Protein AF-A0A177HVF7-F1 (afdb_monomer)

InterPro domains:
  IPR003691 Fluoride-specific ion channel FluC [MF_00454] (79-196)
  IPR003691 Fluoride-specific ion channel FluC [PF02537] (81-191)
  IPR003691 Fluoride-specific ion channel FluC [PTHR28259] (84-191)
  IPR003691 Fluoride-specific ion chan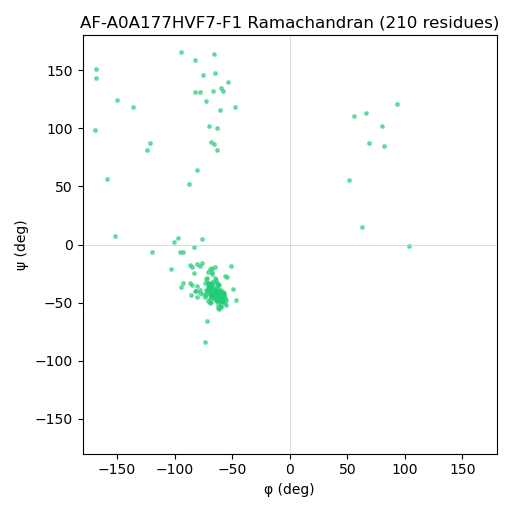nel FluC [TIGR00494] (81-192)

pLDDT: mean 74.13, std 22.03, range [31.27, 97.5]

Nearest PDB structures (foldseek):
  5a43-assembly1_B  TM=9.187E-01  e=7.794E-05  Escherichia coli S88
  7kk8-assembly1_B  TM=9.406E-01  e=1.442E-04  Escherichia coli
  6b2a-assembly1_B  TM=9.171E-01  e=2.172E-04  Escherichia coli
  7kk9-assembly1_B  TM=9.121E-01  e=1.960E-04  Escherichia coli
  6b24-assembly1_A  TM=9.167E-01  e=2.666E-04  Escherichia coli

Solvent-accessible surface area (backbone atoms only — not comparable to full-atom values): 11766 Å² total; per-residue (Å²): 135,90,91,84,87,89,91,81,76,64,76,66,52,58,56,50,52,50,54,48,53,53,52,48,50,62,50,47,56,50,52,51,50,48,50,55,50,44,57,50,47,55,49,48,53,55,51,53,60,53,62,63,67,79,71,70,79,89,85,84,92,74,87,81,75,81,71,72,62,75,80,57,73,85,39,59,70,49,53,52,32,23,50,56,20,21,52,52,14,35,50,52,38,51,49,45,44,68,77,44,67,58,55,90,90,50,74,62,55,47,63,44,49,42,34,25,51,37,28,18,52,47,19,30,49,54,43,50,66,72,75,46,82,84,74,59,85,55,55,55,43,18,47,54,59,2,22,40,48,29,31,29,62,65,67,62,53,52,50,52,36,52,51,25,45,75,71,69,38,48,69,60,22,52,49,51,65,55,45,45,59,54,46,22,53,51,24,22,50,50,27,30,52,52,48,51,52,50,54,54,52,52,51,54,56,53,54,57,61,74,76,108

Sequence (212 aa):
MASRTRSGSEEGRDGCDDAYEVRMRGRFERRSRCAVAWLFMEGRRAEAAEGMADGAGGSAGGPVATRVPVLLRGQGPVVAAVALGGAAGAAARYGASLLWPAAPSAFPWTILVVNTVGCAVMGVLMVVITEGRQTHRLVRPFLGTGVLGGFTTFSTYAVDIVRLTDLREVRTALAYLALTPVAALAAVWAGSAATRRAIAAATAVAASRRRR

Mean predicted aligned error: 14.82 Å

Structure (mmCIF, N/CA/C/O backbone):
data_AF-A0A177HVF7-F1
#
_entry.id   AF-A0A177HVF7-F1
#
loop_
_atom_site.group_PDB
_atom_site.id
_atom_site.type_symbol
_atom_site.label_atom_id
_atom_site.label_alt_id
_atom_site.label_comp_id
_atom_site.label_asym_id
_atom_site.label_entity_id
_atom_site.label_seq_id
_atom_site.pdbx_PDB_ins_code
_atom_site.Cartn_x
_atom_site.Cartn_y
_atom_site.Cartn_z
_atom_site.occupancy
_atom_site.B_iso_or_equiv
_atom_site.auth_seq_id
_atom_site.auth_comp_id
_atom_site.auth_asym_id
_atom_site.auth_atom_id
_atom_site.pdbx_PDB_model_num
ATOM 1 N N . MET A 1 1 ? -36.999 60.961 20.334 1.00 43.03 1 MET A N 1
ATOM 2 C CA . MET A 1 1 ? -37.467 59.649 20.825 1.00 43.03 1 MET A CA 1
ATOM 3 C C . MET A 1 1 ? -37.176 58.627 19.731 1.00 43.03 1 MET A C 1
ATOM 5 O O . MET A 1 1 ? -37.603 58.851 18.614 1.00 43.03 1 MET A O 1
ATOM 9 N N . ALA A 1 2 ? -36.382 57.605 20.073 1.00 48.44 2 ALA A N 1
ATOM 10 C CA . ALA A 1 2 ? -36.116 56.338 19.372 1.00 48.44 2 ALA A CA 1
ATOM 11 C C . ALA A 1 2 ? -35.606 56.326 17.910 1.00 48.44 2 ALA A C 1
ATOM 13 O O . ALA A 1 2 ? -36.380 56.476 16.978 1.00 48.44 2 ALA A O 1
ATOM 14 N N . SER A 1 3 ? -34.341 55.915 17.731 1.00 41.47 3 SER A N 1
ATOM 15 C CA . SER A 1 3 ? -33.994 54.767 16.866 1.00 41.47 3 SER A CA 1
ATOM 16 C C . SER A 1 3 ? -32.525 54.357 17.064 1.00 41.47 3 SER A C 1
ATOM 18 O O . SER A 1 3 ? -31.607 54.945 16.498 1.00 41.47 3 SER A O 1
ATOM 20 N N . ARG A 1 4 ? -32.296 53.321 17.873 1.00 48.53 4 ARG A N 1
ATOM 21 C CA . ARG A 1 4 ? -31.048 52.543 17.908 1.00 48.53 4 ARG A CA 1
ATOM 22 C C . ARG A 1 4 ? -31.468 51.085 17.977 1.00 48.53 4 ARG A C 1
ATOM 24 O O . ARG A 1 4 ? -32.130 50.731 18.942 1.00 48.53 4 ARG A O 1
ATOM 31 N N . THR A 1 5 ? -31.126 50.255 16.996 1.00 50.97 5 THR A N 1
ATOM 32 C CA . THR A 1 5 ? -31.026 48.794 17.174 1.00 50.97 5 THR A CA 1
ATOM 33 C C . THR A 1 5 ? -30.336 48.124 15.980 1.00 50.97 5 THR A C 1
ATOM 35 O O . THR A 1 5 ? -30.597 48.476 14.837 1.00 50.97 5 THR A O 1
ATOM 38 N N . ARG A 1 6 ? -29.544 47.089 16.316 1.00 45.59 6 ARG A N 1
ATOM 39 C CA . ARG A 1 6 ? -28.973 46.000 15.489 1.00 45.59 6 ARG A CA 1
ATOM 40 C C . ARG A 1 6 ? -27.698 46.279 14.676 1.00 45.59 6 ARG A C 1
ATOM 42 O O . ARG A 1 6 ? -27.760 46.467 13.473 1.00 45.59 6 ARG A O 1
ATOM 49 N N . SER A 1 7 ? -26.537 46.129 15.323 1.00 42.41 7 SER A N 1
ATOM 50 C CA . SER A 1 7 ? -25.278 45.722 14.658 1.00 42.41 7 SER A CA 1
ATOM 51 C C . SER A 1 7 ? -24.264 45.123 15.659 1.00 42.41 7 SER A C 1
ATOM 53 O O . SER A 1 7 ? -23.178 45.661 15.844 1.00 42.41 7 SER A O 1
ATOM 55 N N . GLY A 1 8 ? -24.623 44.072 16.410 1.00 40.12 8 GLY A N 1
ATOM 56 C CA . GLY A 1 8 ? -23.720 43.590 17.475 1.00 40.12 8 GLY A CA 1
ATOM 57 C C . GLY A 1 8 ? -23.771 42.115 17.865 1.00 40.12 8 GLY A C 1
ATOM 58 O O . GLY A 1 8 ? -23.149 41.762 18.857 1.00 40.12 8 GLY A O 1
ATOM 59 N N . SER A 1 9 ? -24.503 41.248 17.155 1.00 45.12 9 SER A N 1
ATOM 60 C CA . SER A 1 9 ? -24.671 39.843 17.579 1.00 45.12 9 SER A CA 1
ATOM 61 C C . SER A 1 9 ? -24.162 38.777 16.605 1.00 45.12 9 SER A C 1
ATOM 63 O O . SER A 1 9 ? -24.178 37.605 16.972 1.00 45.12 9 SER A O 1
ATOM 65 N N . GLU A 1 10 ? -23.722 39.139 15.397 1.00 45.19 10 GLU A N 1
ATOM 66 C CA . GLU A 1 10 ? -23.193 38.172 14.415 1.00 45.19 10 GLU A CA 1
ATOM 67 C C . GLU A 1 10 ? -21.662 38.052 14.488 1.00 45.19 10 GLU A C 1
ATOM 69 O O . GLU A 1 10 ? -21.137 36.943 14.494 1.00 45.19 10 GLU A O 1
ATOM 74 N N . GLU A 1 11 ? -20.953 39.154 14.747 1.00 45.09 11 GLU A N 1
ATOM 75 C CA . GLU A 1 11 ? -19.478 39.206 14.787 1.00 45.09 11 GLU A CA 1
ATOM 76 C C . GLU A 1 11 ? -18.841 38.370 15.922 1.00 45.09 11 GLU A C 1
ATOM 78 O O . GLU A 1 11 ? -17.675 37.989 15.861 1.00 45.09 11 GLU A O 1
ATOM 83 N N . GLY A 1 12 ? -19.616 38.023 16.957 1.00 40.38 12 GLY A N 1
ATOM 84 C CA . GLY A 1 12 ? -19.156 37.205 18.086 1.00 40.38 12 GLY A CA 1
ATOM 85 C C . GLY A 1 12 ? -19.265 35.685 17.894 1.00 40.38 12 GLY A C 1
ATOM 86 O O . GLY A 1 12 ? -18.634 34.947 18.652 1.00 40.38 12 GLY A O 1
ATOM 87 N N . ARG A 1 13 ? -20.058 35.189 16.928 1.00 44.53 13 ARG A N 1
ATOM 88 C CA . ARG A 1 13 ? -20.160 33.738 16.651 1.00 44.53 13 ARG A CA 1
ATOM 89 C C . ARG A 1 13 ? -19.067 33.269 15.703 1.00 44.53 13 ARG A C 1
ATOM 91 O O . A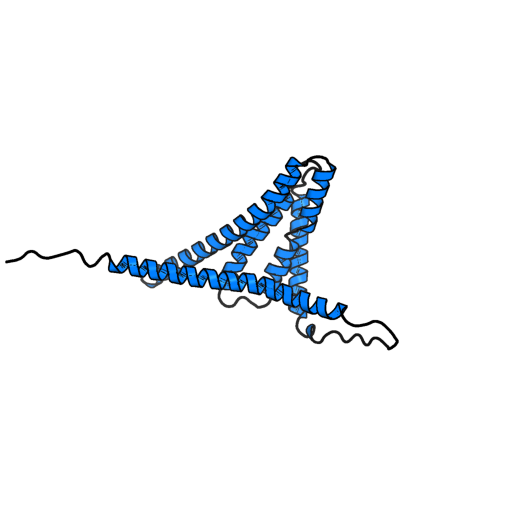RG A 1 13 ? -18.418 32.273 16.014 1.00 44.53 13 ARG A O 1
ATOM 98 N N . ASP A 1 14 ? -18.801 34.037 14.651 1.00 48.53 14 ASP A N 1
ATOM 99 C CA . ASP A 1 14 ? -17.784 33.701 13.650 1.00 48.53 14 ASP A CA 1
ATOM 100 C C . ASP A 1 14 ? -16.383 33.618 14.275 1.00 48.53 14 ASP A C 1
ATOM 102 O O . ASP A 1 14 ? -15.655 32.654 14.054 1.00 48.53 14 ASP A O 1
ATOM 106 N N . GLY A 1 15 ? -16.042 34.541 15.184 1.00 40.34 15 GLY A N 1
ATOM 107 C CA . GLY A 1 15 ? -14.761 34.501 15.901 1.00 40.34 15 GLY A CA 1
ATOM 108 C C . GLY A 1 15 ? -14.611 33.326 16.880 1.00 40.34 15 GLY A C 1
ATOM 109 O O . GLY A 1 15 ? -13.492 32.900 17.172 1.00 40.34 15 GLY A O 1
ATOM 110 N N . CYS A 1 16 ? -15.719 32.779 17.391 1.00 45.94 16 CYS A N 1
ATOM 111 C CA . CYS A 1 16 ? -15.696 31.639 18.308 1.00 45.94 16 CYS A CA 1
ATOM 112 C C . CYS A 1 16 ? -15.549 30.318 17.541 1.00 45.94 16 CYS A C 1
ATOM 114 O O . CYS A 1 16 ? -14.769 29.463 17.967 1.00 45.94 16 CYS A O 1
ATOM 116 N N . ASP A 1 17 ? -16.225 30.186 16.395 1.00 46.56 17 ASP A N 1
ATOM 117 C CA . ASP A 1 17 ? -16.070 29.047 15.485 1.00 46.56 17 ASP A CA 1
ATOM 118 C C . ASP A 1 17 ? -14.669 29.018 14.852 1.00 46.56 17 ASP A C 1
ATOM 120 O O . ASP A 1 17 ? -14.030 27.963 14.869 1.00 46.56 17 ASP A O 1
ATOM 124 N N . ASP A 1 18 ? -14.116 30.165 14.439 1.00 52.25 18 ASP A N 1
ATOM 125 C CA . ASP A 1 18 ? -12.741 30.254 13.921 1.00 52.25 18 ASP A CA 1
ATOM 126 C C . ASP A 1 18 ? -11.693 29.900 14.986 1.00 52.25 18 ASP A C 1
ATOM 128 O O . ASP A 1 18 ? -10.756 29.134 14.736 1.00 52.25 18 ASP A O 1
ATOM 132 N N . ALA A 1 19 ? -11.857 30.384 16.222 1.00 47.31 19 ALA A N 1
ATOM 133 C CA . ALA A 1 19 ? -10.958 30.031 17.319 1.00 47.31 19 ALA A CA 1
ATOM 134 C C . ALA A 1 19 ? -11.042 28.535 17.686 1.00 47.31 19 ALA A C 1
ATOM 136 O O . ALA A 1 19 ? -10.035 27.935 18.095 1.00 47.31 19 ALA A O 1
ATOM 137 N N . TYR A 1 20 ? -12.217 27.913 17.531 1.00 46.34 20 TYR A N 1
ATOM 138 C CA . TYR A 1 20 ? -12.412 26.480 17.750 1.00 46.34 20 TYR A CA 1
ATOM 139 C C . TYR A 1 20 ? -11.806 25.640 16.616 1.00 46.34 20 TYR A C 1
ATOM 141 O O . TYR A 1 20 ? -11.070 24.691 16.904 1.00 46.34 20 TYR A O 1
ATOM 149 N N . GLU A 1 21 ? -12.032 26.012 15.351 1.00 47.78 21 GLU A N 1
ATOM 150 C CA . GLU A 1 21 ? -11.445 25.395 14.148 1.00 47.78 21 GLU A CA 1
ATOM 151 C C . GLU A 1 21 ? -9.913 25.454 14.192 1.00 47.78 21 GLU A C 1
ATOM 153 O O . GLU A 1 21 ? -9.249 24.424 14.052 1.00 47.78 21 GLU A O 1
ATOM 158 N N . VAL A 1 22 ? -9.324 26.620 14.484 1.00 51.12 22 VAL A N 1
ATOM 159 C CA . VAL A 1 22 ? -7.862 26.800 14.548 1.00 51.12 22 VAL A CA 1
ATOM 160 C C . VAL A 1 22 ? -7.250 25.993 15.698 1.00 51.12 22 VAL A C 1
ATOM 162 O O . VAL A 1 22 ? -6.210 25.343 15.535 1.00 51.12 22 VAL A O 1
ATOM 165 N N . ARG A 1 23 ? -7.906 25.948 16.866 1.00 40.81 23 ARG A N 1
ATOM 166 C CA . ARG A 1 23 ? -7.446 25.148 18.015 1.00 40.81 23 ARG A CA 1
ATOM 167 C C . ARG A 1 23 ? -7.616 23.641 17.784 1.00 40.81 23 ARG A C 1
ATOM 169 O O . ARG A 1 23 ? -6.783 22.865 18.264 1.00 40.81 23 ARG A O 1
ATOM 176 N N . MET A 1 24 ? -8.645 23.216 17.049 1.00 39.12 24 MET A N 1
ATOM 177 C CA . MET A 1 24 ? -8.832 21.827 16.615 1.00 39.12 24 MET A CA 1
ATOM 178 C C . MET A 1 24 ? -7.767 21.429 15.595 1.00 39.12 24 MET A C 1
ATOM 180 O O . MET A 1 24 ? -7.076 20.434 15.824 1.00 39.12 24 MET A O 1
ATOM 184 N N . ARG A 1 25 ? -7.539 22.245 14.556 1.00 47.31 25 ARG A N 1
ATOM 185 C CA . ARG A 1 25 ? -6.466 22.058 13.565 1.00 47.31 25 ARG A CA 1
ATOM 186 C C . ARG A 1 25 ? -5.096 21.954 14.237 1.00 47.31 25 ARG A C 1
ATOM 188 O O . ARG A 1 25 ? -4.382 20.979 14.028 1.00 47.31 25 ARG A O 1
ATOM 195 N N . GLY A 1 26 ? -4.767 22.857 15.164 1.00 31.27 26 GLY A N 1
ATOM 196 C CA . GLY A 1 26 ? -3.481 22.851 15.875 1.00 31.27 26 GLY A CA 1
ATOM 197 C C . GLY A 1 26 ? -3.276 21.697 16.872 1.00 31.27 26 GLY A C 1
ATOM 198 O O . GLY A 1 26 ? -2.134 21.380 17.228 1.00 31.27 26 GLY A O 1
ATOM 199 N N . ARG A 1 27 ? -4.351 21.060 17.355 1.00 43.16 27 ARG A N 1
ATOM 200 C CA . ARG A 1 27 ? -4.293 19.846 18.195 1.00 43.16 27 ARG A CA 1
ATOM 201 C C . ARG A 1 27 ? -4.237 18.584 17.332 1.00 43.16 27 ARG A C 1
ATOM 203 O O . ARG A 1 27 ? -3.564 17.622 17.697 1.00 43.16 27 ARG A O 1
ATOM 210 N N . PHE A 1 28 ? -4.891 18.626 16.179 1.00 40.09 28 PHE A N 1
ATOM 211 C CA . PHE A 1 28 ? -4.932 17.591 15.159 1.00 40.09 28 PHE A CA 1
ATOM 212 C C . PHE A 1 28 ? -3.581 17.407 14.447 1.00 40.09 28 PHE A C 1
ATOM 214 O O . PHE A 1 28 ? -3.087 16.281 14.356 1.00 40.09 28 PHE A O 1
ATOM 221 N N . GLU A 1 29 ? -2.921 18.504 14.065 1.00 45.97 29 GLU A N 1
ATOM 222 C CA . GLU A 1 29 ? -1.561 18.516 13.503 1.00 45.97 29 GLU A CA 1
ATOM 223 C C . GLU A 1 29 ? -0.560 17.853 14.468 1.00 45.97 29 GLU A C 1
ATOM 225 O O . GLU A 1 29 ? 0.243 17.004 14.085 1.00 45.97 29 GLU A O 1
ATOM 230 N N . ARG A 1 30 ? -0.660 18.185 15.765 1.00 44.56 30 ARG A N 1
ATOM 231 C CA . ARG A 1 30 ? 0.195 17.640 16.832 1.00 44.56 30 ARG A CA 1
ATOM 232 C C . ARG A 1 30 ? -0.058 16.157 17.088 1.00 44.56 30 ARG A C 1
ATOM 234 O O . ARG A 1 30 ? 0.896 15.402 17.224 1.00 44.56 30 ARG A O 1
ATOM 241 N N . ARG A 1 31 ? -1.320 15.718 17.117 1.00 48.62 31 ARG A N 1
ATOM 242 C CA . ARG A 1 31 ? -1.676 14.304 17.332 1.00 48.62 31 ARG A CA 1
ATOM 243 C C . ARG A 1 31 ? -1.282 13.418 16.152 1.00 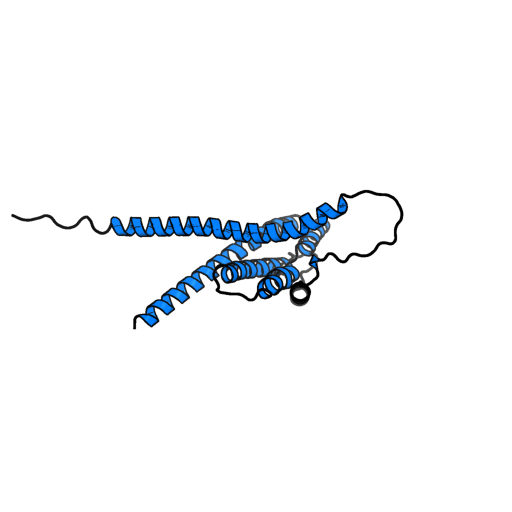48.62 31 ARG A C 1
ATOM 245 O O . ARG A 1 31 ? -0.792 12.316 16.373 1.00 48.62 31 ARG A O 1
ATOM 252 N N . SER A 1 32 ? -1.440 13.918 14.930 1.00 40.66 32 SER A N 1
ATOM 253 C CA . SER A 1 32 ? -1.045 13.219 13.702 1.00 40.66 32 SER A CA 1
ATOM 254 C C . SER A 1 32 ? 0.477 13.099 13.601 1.00 40.66 32 SER A C 1
ATOM 256 O O . SER A 1 32 ? 0.992 12.011 13.355 1.00 40.66 32 SER A O 1
ATOM 258 N N . ARG A 1 33 ? 1.205 14.184 13.910 1.00 46.59 33 ARG A N 1
ATOM 259 C CA . ARG A 1 33 ? 2.671 14.172 14.024 1.00 46.59 33 ARG A CA 1
ATOM 260 C C . ARG A 1 33 ? 3.149 13.201 15.096 1.00 46.59 33 ARG A C 1
ATOM 262 O O . ARG A 1 33 ? 4.054 12.429 14.821 1.00 46.59 33 ARG A O 1
ATOM 269 N N . CYS A 1 34 ? 2.526 13.173 16.275 1.00 40.38 34 CYS A N 1
ATOM 270 C CA . CYS A 1 34 ? 2.883 12.218 17.322 1.00 40.38 34 CYS A CA 1
ATOM 271 C C . CYS A 1 34 ? 2.541 10.772 16.949 1.00 40.38 34 CYS A C 1
ATOM 273 O O . CYS A 1 34 ? 3.305 9.900 17.316 1.00 40.38 34 CYS A O 1
ATOM 275 N N . ALA A 1 35 ? 1.453 10.490 16.228 1.00 47.06 35 ALA A N 1
ATOM 276 C CA . ALA A 1 35 ? 1.084 9.123 15.850 1.00 47.06 35 ALA A CA 1
ATOM 277 C C . ALA A 1 35 ? 2.001 8.543 14.760 1.00 47.06 35 ALA A C 1
ATOM 279 O O . ALA A 1 35 ? 2.461 7.411 14.890 1.00 47.06 35 ALA A O 1
ATOM 280 N N . VAL A 1 36 ? 2.319 9.333 13.728 1.00 51.81 36 VAL A N 1
ATOM 281 C CA . VAL A 1 36 ? 3.278 8.947 12.678 1.00 51.81 36 VAL A CA 1
ATOM 282 C C . VAL A 1 36 ? 4.691 8.877 13.254 1.00 51.81 36 VAL A C 1
ATOM 284 O O . VAL A 1 36 ? 5.387 7.888 13.042 1.00 51.81 36 VAL A O 1
ATOM 287 N N . ALA A 1 37 ? 5.093 9.865 14.062 1.00 46.50 37 ALA A N 1
ATOM 288 C CA . ALA A 1 37 ? 6.371 9.822 14.764 1.00 46.50 37 ALA A CA 1
ATOM 289 C C . ALA A 1 37 ? 6.433 8.677 15.778 1.00 46.50 37 ALA A C 1
ATOM 291 O O . ALA A 1 37 ? 7.510 8.150 15.982 1.00 46.50 37 ALA A O 1
ATOM 292 N N . TRP A 1 38 ? 5.324 8.259 16.392 1.00 48.22 38 TRP A N 1
ATOM 293 C CA . TRP A 1 38 ? 5.289 7.120 17.313 1.00 48.22 38 TRP A CA 1
ATOM 294 C C . TRP A 1 38 ? 5.366 5.785 16.570 1.00 48.22 38 TRP A C 1
ATOM 296 O O . TRP A 1 38 ? 6.144 4.942 16.983 1.00 48.22 38 TRP A O 1
ATOM 306 N N . LEU A 1 39 ? 4.662 5.605 15.445 1.00 51.25 39 LEU A N 1
ATOM 307 C CA . LEU A 1 39 ? 4.810 4.414 14.590 1.00 51.25 39 LEU A CA 1
ATOM 308 C C . LEU A 1 39 ? 6.236 4.289 14.036 1.00 51.25 39 LEU A C 1
ATOM 310 O O . LEU A 1 39 ? 6.808 3.204 14.039 1.00 51.25 39 LEU A O 1
ATOM 314 N N . PHE A 1 40 ? 6.829 5.412 13.626 1.00 50.88 40 PHE A N 1
ATOM 315 C CA . PHE A 1 40 ? 8.208 5.461 13.149 1.00 50.88 40 PHE A CA 1
ATOM 316 C C . PHE A 1 40 ? 9.225 5.303 14.292 1.00 50.88 40 PHE A C 1
ATOM 318 O O . PHE A 1 40 ? 10.219 4.611 14.135 1.00 50.88 40 PHE A O 1
ATOM 325 N N . MET A 1 41 ? 8.986 5.890 15.470 1.00 43.12 41 MET A N 1
ATOM 326 C CA . MET A 1 41 ? 9.851 5.739 16.652 1.00 43.12 41 MET A CA 1
ATOM 327 C C . MET A 1 41 ? 9.768 4.347 17.267 1.00 43.12 41 MET A C 1
ATOM 329 O O . MET A 1 41 ? 10.770 3.882 17.790 1.00 43.12 41 MET A O 1
ATOM 333 N N . GLU A 1 42 ? 8.617 3.682 17.221 1.00 53.41 42 GLU A N 1
ATOM 334 C CA . GLU A 1 42 ? 8.479 2.295 17.664 1.00 53.41 42 GLU A CA 1
ATOM 335 C C . GLU A 1 42 ? 9.208 1.349 16.696 1.00 53.41 42 GLU A C 1
ATOM 337 O O . GLU A 1 42 ? 9.910 0.449 17.148 1.00 53.41 42 GLU A O 1
ATOM 342 N N . GLY A 1 43 ? 9.159 1.627 15.384 1.00 40.59 43 GLY A N 1
ATOM 343 C CA . GLY A 1 43 ? 10.008 0.968 14.381 1.00 40.59 43 GLY A CA 1
ATOM 344 C C . GLY A 1 43 ? 11.504 1.209 14.619 1.00 40.59 43 GLY A C 1
ATOM 345 O O . GLY A 1 43 ? 12.268 0.260 14.742 1.00 40.59 43 GLY A O 1
ATOM 346 N N . ARG A 1 44 ? 11.920 2.464 14.832 1.00 47.09 44 ARG A N 1
ATOM 347 C CA . ARG A 1 44 ? 13.321 2.802 15.146 1.00 47.09 44 ARG A CA 1
ATOM 348 C C . ARG A 1 44 ? 13.796 2.298 16.507 1.00 47.09 44 ARG A C 1
ATOM 350 O O . ARG A 1 44 ? 14.994 2.165 16.709 1.00 47.09 44 ARG A O 1
ATOM 357 N N . ARG A 1 45 ? 12.905 2.052 17.471 1.00 45.19 45 ARG A N 1
ATOM 358 C CA . ARG A 1 45 ? 13.252 1.391 18.741 1.00 45.19 45 ARG A CA 1
ATOM 359 C C . ARG A 1 45 ? 13.524 -0.096 18.541 1.00 45.19 45 ARG A C 1
ATOM 361 O O . ARG A 1 45 ? 14.343 -0.634 19.279 1.00 45.19 45 ARG A O 1
ATOM 368 N N . ALA A 1 46 ? 12.880 -0.725 17.558 1.00 43.19 46 ALA A N 1
ATOM 369 C CA . ALA A 1 46 ? 13.223 -2.075 17.129 1.00 43.19 46 ALA A CA 1
ATOM 370 C C . ALA A 1 46 ? 14.591 -2.089 16.417 1.00 43.19 46 ALA A C 1
ATOM 372 O O . ALA A 1 46 ? 15.459 -2.851 16.820 1.00 43.19 46 ALA A O 1
ATOM 373 N N . GLU A 1 47 ? 14.840 -1.158 15.489 1.00 43.16 47 GLU A N 1
ATOM 374 C CA . GLU A 1 47 ? 16.110 -1.072 14.736 1.00 43.16 47 GLU A CA 1
ATOM 375 C C . GLU A 1 47 ? 17.309 -0.605 15.594 1.00 43.16 47 GLU A C 1
ATOM 377 O O . GLU A 1 47 ? 18.423 -1.101 15.457 1.00 43.16 47 GLU A O 1
ATOM 382 N N . ALA A 1 48 ? 17.119 0.333 16.531 1.00 37.69 48 ALA A N 1
ATOM 383 C CA . ALA A 1 48 ? 18.189 0.795 17.427 1.00 37.69 48 ALA A CA 1
ATOM 384 C C . ALA A 1 48 ? 18.585 -0.258 18.477 1.00 37.69 48 ALA A C 1
ATOM 386 O O . ALA A 1 48 ? 19.708 -0.229 18.981 1.00 37.69 48 ALA A O 1
ATOM 387 N N . ALA A 1 49 ? 17.684 -1.192 18.802 1.00 41.91 49 ALA A N 1
ATOM 388 C CA . ALA A 1 49 ? 18.021 -2.361 19.610 1.00 41.91 49 ALA A CA 1
ATOM 389 C C . ALA A 1 49 ? 18.889 -3.366 18.827 1.00 41.91 49 ALA A C 1
ATOM 391 O O . ALA A 1 49 ? 19.711 -4.048 19.435 1.00 41.91 49 ALA A O 1
ATOM 392 N N . GLU A 1 50 ? 18.754 -3.413 17.499 1.00 45.53 50 GLU A N 1
ATOM 393 C CA . GLU A 1 50 ? 19.582 -4.232 16.603 1.00 45.53 50 GLU A CA 1
ATOM 394 C C . GLU A 1 50 ? 20.958 -3.583 16.361 1.00 45.53 50 GLU A C 1
ATOM 396 O O . GLU A 1 50 ? 21.982 -4.252 16.473 1.00 45.53 50 GLU A O 1
ATOM 401 N N . GLY A 1 51 ? 21.018 -2.260 16.166 1.00 34.09 51 GLY A N 1
ATOM 402 C CA . GLY A 1 51 ? 22.276 -1.529 15.940 1.00 34.09 51 GLY A CA 1
ATOM 403 C C . GLY A 1 51 ? 23.237 -1.471 17.140 1.00 34.09 51 GLY A C 1
ATOM 404 O O . GLY A 1 51 ? 24.431 -1.251 16.955 1.00 34.09 51 GLY A O 1
ATOM 405 N N . MET A 1 52 ? 22.758 -1.696 18.370 1.00 43.19 52 MET A N 1
ATOM 406 C CA . MET A 1 52 ? 23.625 -1.814 19.555 1.00 43.19 52 MET A CA 1
ATOM 407 C C . MET A 1 52 ? 24.267 -3.215 19.673 1.00 43.19 52 MET A C 1
ATOM 409 O O . MET A 1 52 ? 25.243 -3.379 20.404 1.00 43.19 52 MET A O 1
ATOM 413 N N . ALA A 1 53 ? 23.740 -4.226 18.967 1.00 44.66 53 ALA A N 1
ATOM 414 C CA . ALA A 1 53 ? 24.239 -5.603 19.014 1.00 44.66 53 ALA A CA 1
ATOM 415 C C . ALA A 1 53 ? 25.442 -5.854 18.083 1.00 44.66 53 ALA A C 1
ATOM 417 O O . ALA A 1 53 ? 26.260 -6.717 18.386 1.00 44.66 53 ALA A O 1
ATOM 418 N N . ASP A 1 54 ? 25.605 -5.063 17.019 1.00 45.59 54 ASP A N 1
ATOM 419 C CA . ASP A 1 54 ? 26.736 -5.175 16.078 1.00 45.59 54 ASP A CA 1
ATOM 420 C C . ASP A 1 54 ? 28.014 -4.442 16.547 1.00 45.59 54 ASP A C 1
ATOM 422 O O . ASP A 1 54 ? 29.055 -4.499 15.894 1.00 45.59 54 ASP A O 1
ATOM 426 N N . GLY A 1 55 ? 27.968 -3.755 17.696 1.00 40.91 55 GLY A N 1
ATOM 427 C CA . GLY A 1 55 ? 29.045 -2.883 18.185 1.00 40.91 55 GLY A CA 1
ATOM 428 C C . GLY A 1 55 ? 30.020 -3.484 19.207 1.00 40.91 55 GLY A C 1
ATOM 429 O O . GLY A 1 55 ? 30.856 -2.746 19.726 1.00 40.91 55 GLY A O 1
ATOM 430 N N . ALA A 1 56 ? 29.939 -4.777 19.539 1.00 43.91 56 ALA A N 1
ATOM 431 C CA . ALA A 1 56 ? 30.766 -5.375 20.593 1.00 43.91 56 ALA A CA 1
ATOM 432 C C . ALA A 1 56 ? 31.644 -6.532 20.088 1.00 43.91 56 ALA A C 1
ATOM 434 O O . ALA A 1 56 ? 31.279 -7.696 20.192 1.00 43.91 56 ALA A O 1
ATOM 435 N N . GLY A 1 57 ? 32.835 -6.166 19.602 1.00 36.91 57 GLY A N 1
ATOM 436 C CA . GLY A 1 57 ? 34.106 -6.769 20.020 1.00 36.91 57 GLY A CA 1
ATOM 437 C C . GLY A 1 57 ? 34.369 -8.235 19.671 1.00 36.91 57 GLY A C 1
ATOM 438 O O . GLY A 1 57 ? 33.801 -9.157 20.246 1.00 36.91 57 GLY A O 1
ATOM 439 N N . GLY A 1 58 ? 35.355 -8.443 18.800 1.00 42.34 58 GLY A N 1
ATOM 440 C CA . GLY A 1 58 ? 35.933 -9.753 18.546 1.00 42.34 58 GLY A CA 1
ATOM 441 C C . GLY A 1 58 ? 36.695 -10.372 19.728 1.00 42.34 58 GLY A C 1
ATOM 442 O O . GLY A 1 58 ? 37.173 -9.696 20.636 1.00 42.34 58 GLY A O 1
ATOM 443 N N . SER A 1 59 ? 36.900 -11.681 19.552 1.00 45.03 59 SER A N 1
ATOM 444 C CA . SER A 1 59 ? 37.890 -12.585 20.154 1.00 45.03 59 SER A CA 1
ATOM 445 C C . SER A 1 59 ? 37.528 -13.378 21.427 1.00 45.03 59 SER A C 1
ATOM 447 O O . SER A 1 59 ? 37.313 -12.832 22.502 1.00 45.03 59 SER A O 1
ATOM 449 N N . ALA A 1 60 ? 37.626 -14.706 21.248 1.00 46.75 60 ALA A N 1
ATOM 450 C CA . ALA A 1 60 ? 37.906 -15.790 22.202 1.00 46.75 60 ALA A CA 1
ATOM 451 C C . ALA A 1 60 ? 36.790 -16.360 23.121 1.00 46.75 60 ALA A C 1
ATOM 453 O O . ALA A 1 60 ? 36.518 -15.868 24.207 1.00 46.75 60 ALA A O 1
ATOM 454 N N . GLY A 1 61 ? 36.276 -17.534 22.718 1.00 47.44 61 GLY A N 1
ATOM 455 C CA . GLY A 1 61 ? 36.248 -18.761 23.538 1.00 47.44 61 GLY A CA 1
ATOM 456 C C . GLY A 1 61 ? 35.349 -18.835 24.782 1.00 47.44 61 GLY A C 1
ATOM 457 O O . GLY A 1 61 ? 35.828 -18.700 25.902 1.00 47.44 61 GLY A O 1
ATOM 458 N N . GLY A 1 62 ? 34.086 -19.234 24.608 1.00 38.00 62 GLY A N 1
ATOM 459 C CA . GLY A 1 62 ? 33.234 -19.768 25.682 1.00 38.00 62 GLY A CA 1
ATOM 460 C C . GLY A 1 62 ? 31.956 -20.405 25.117 1.00 38.00 62 GLY A C 1
ATOM 461 O O . GLY A 1 62 ? 31.525 -19.995 24.037 1.00 38.00 62 GLY A O 1
ATOM 462 N N . PRO A 1 63 ? 31.344 -21.414 25.778 1.00 44.84 63 PRO A N 1
ATOM 463 C CA . PRO A 1 63 ? 30.099 -22.007 25.300 1.00 44.84 63 PRO A CA 1
ATOM 464 C C . PRO A 1 63 ? 29.027 -20.918 25.255 1.00 44.84 63 PRO A C 1
ATOM 466 O O . PRO A 1 63 ? 28.665 -20.335 26.279 1.00 44.84 63 PRO A O 1
ATOM 469 N N . VAL A 1 64 ? 28.557 -20.625 24.042 1.00 52.06 64 VAL A N 1
ATOM 470 C CA . VAL A 1 64 ? 27.518 -19.637 23.755 1.00 52.06 64 VAL A CA 1
ATOM 471 C C . VAL A 1 64 ? 26.221 -20.134 24.381 1.00 52.06 64 VAL A C 1
ATOM 473 O O . VAL A 1 64 ? 25.419 -20.826 23.761 1.00 52.06 64 VAL A O 1
ATOM 476 N N . ALA A 1 65 ? 26.018 -19.805 25.654 1.00 50.81 65 ALA A N 1
ATOM 477 C CA . ALA A 1 65 ? 24.714 -19.876 26.273 1.00 50.81 65 ALA A CA 1
ATOM 478 C C . A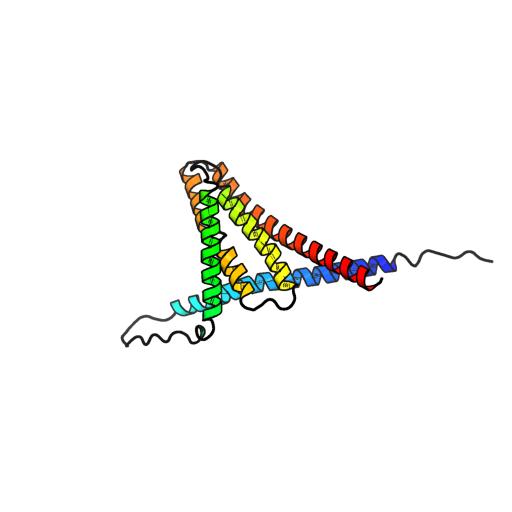LA A 1 65 ? 23.833 -18.877 25.520 1.00 50.81 65 ALA A C 1
ATOM 480 O O . ALA A 1 65 ? 23.921 -17.669 25.746 1.00 50.81 65 ALA A O 1
ATOM 481 N N . THR A 1 66 ? 23.008 -19.377 24.600 1.00 49.22 66 THR A N 1
ATOM 482 C CA . THR A 1 66 ? 21.965 -18.612 23.917 1.00 49.22 66 THR A CA 1
ATOM 483 C C . THR A 1 66 ? 20.960 -18.143 24.963 1.00 49.22 66 THR A C 1
ATOM 485 O O . THR A 1 66 ? 19.923 -18.766 25.198 1.00 49.22 66 THR A O 1
ATOM 488 N N . ARG A 1 67 ? 21.286 -17.049 25.653 1.00 47.44 67 ARG A N 1
ATOM 489 C CA . ARG A 1 67 ? 20.345 -16.308 26.479 1.00 47.44 67 ARG A CA 1
ATOM 490 C C . ARG A 1 67 ? 19.366 -15.670 25.511 1.00 47.44 67 ARG A C 1
ATOM 492 O O . ARG A 1 67 ? 19.587 -14.559 25.046 1.00 47.44 67 ARG A O 1
ATOM 499 N N . VAL A 1 68 ? 18.308 -16.406 25.176 1.00 55.69 68 VAL A N 1
ATOM 500 C CA . VAL A 1 68 ? 17.140 -15.852 24.492 1.00 55.69 68 VAL A CA 1
ATOM 501 C C . VAL A 1 68 ? 16.778 -14.572 25.251 1.00 55.69 68 VAL A C 1
ATOM 503 O O . VAL A 1 68 ? 16.548 -14.652 26.466 1.00 55.69 68 VAL A O 1
ATOM 506 N N . PRO A 1 69 ? 16.818 -13.391 24.609 1.00 51.19 69 PRO A N 1
ATOM 507 C CA . PRO A 1 69 ? 16.621 -12.143 25.317 1.00 51.19 69 PRO A CA 1
ATOM 508 C C . PRO A 1 69 ? 15.254 -12.195 25.997 1.00 51.19 69 PRO A C 1
ATOM 510 O O . PRO A 1 69 ? 14.246 -12.565 25.392 1.00 51.19 69 PRO A O 1
ATOM 513 N N . VAL A 1 70 ? 15.226 -11.833 27.281 1.00 53.75 70 VAL A N 1
ATOM 514 C CA . VAL A 1 70 ? 14.036 -11.831 28.153 1.00 53.75 70 VAL A CA 1
ATOM 515 C C . VAL A 1 70 ? 12.841 -11.088 27.516 1.00 53.75 70 VAL A C 1
ATOM 517 O O . VAL A 1 70 ? 11.697 -11.365 27.863 1.00 53.75 70 VAL A O 1
ATOM 520 N N . LEU A 1 71 ? 13.095 -10.239 26.512 1.00 54.00 71 LEU A N 1
ATOM 521 C CA . LEU A 1 71 ? 12.131 -9.540 25.652 1.00 54.00 71 LEU A CA 1
ATOM 522 C C . LEU A 1 71 ? 11.128 -10.444 24.904 1.00 54.00 71 LEU A C 1
ATOM 524 O O . LEU A 1 71 ? 10.015 -9.998 24.633 1.00 54.00 71 LEU A O 1
ATOM 528 N N . LEU A 1 72 ? 11.467 -11.704 24.599 1.00 55.06 72 LEU A N 1
ATOM 529 C CA . LEU A 1 72 ? 10.557 -12.647 23.920 1.00 55.06 72 LEU A CA 1
ATOM 530 C C . LEU A 1 72 ? 9.496 -13.254 24.856 1.00 55.06 72 LEU A C 1
ATOM 532 O O . LEU A 1 72 ? 8.471 -13.761 24.385 1.00 55.06 72 LEU A O 1
ATOM 536 N N . ARG A 1 73 ? 9.695 -13.196 26.183 1.00 50.97 73 ARG A N 1
ATOM 537 C CA . ARG A 1 73 ? 8.733 -13.748 27.150 1.00 50.97 73 ARG A CA 1
ATOM 538 C C . ARG A 1 73 ? 7.466 -12.889 27.168 1.00 50.97 73 ARG A C 1
ATOM 540 O O . ARG A 1 73 ? 7.433 -11.814 27.753 1.00 50.97 73 ARG A O 1
ATOM 547 N N . GLY A 1 74 ? 6.417 -13.381 26.507 1.00 64.50 74 GLY A N 1
ATOM 548 C CA . GLY A 1 74 ? 5.091 -12.751 26.446 1.00 64.50 74 GLY A CA 1
ATOM 549 C C . GLY A 1 74 ? 4.755 -12.037 25.130 1.00 64.50 74 GLY A C 1
ATOM 550 O O . GLY A 1 74 ? 3.636 -11.545 24.988 1.00 64.50 74 GLY A O 1
ATOM 551 N N . GLN A 1 75 ? 5.668 -12.002 24.147 1.00 74.31 75 GLN A N 1
ATOM 552 C CA . GLN A 1 75 ? 5.409 -11.406 22.821 1.00 74.31 75 GLN A CA 1
ATOM 553 C C . GLN A 1 75 ? 4.963 -12.409 21.749 1.00 74.31 75 GLN A C 1
ATOM 555 O O . GLN A 1 75 ? 4.548 -11.992 20.669 1.00 74.31 75 GLN A O 1
ATOM 560 N N . GLY A 1 76 ? 4.970 -13.712 22.049 1.00 81.75 76 GLY A N 1
ATOM 561 C CA . GLY A 1 76 ? 4.543 -14.771 21.124 1.00 81.75 76 GLY A CA 1
ATOM 562 C C . GLY A 1 76 ? 3.215 -14.485 20.404 1.00 81.75 76 GLY A C 1
ATOM 563 O O . GLY A 1 76 ? 3.188 -14.557 19.178 1.00 81.75 76 GLY A O 1
ATOM 564 N N . PRO A 1 77 ? 2.143 -14.060 21.104 1.00 83.81 77 PRO A N 1
ATOM 565 C CA . PRO A 1 77 ? 0.875 -13.726 20.451 1.00 83.81 77 PRO A CA 1
ATOM 566 C C . PRO A 1 77 ? 0.965 -12.546 19.472 1.00 83.81 77 PRO A C 1
ATOM 568 O O . PRO A 1 77 ? 0.263 -12.528 18.466 1.00 83.81 77 PRO A O 1
ATOM 571 N N . VAL A 1 78 ? 1.826 -11.559 19.748 1.00 85.50 78 VAL A N 1
ATOM 572 C CA . VAL A 1 78 ? 2.043 -10.406 18.859 1.00 85.50 78 VAL A CA 1
ATOM 573 C C . VAL A 1 78 ? 2.792 -10.851 17.611 1.00 85.50 78 VAL A C 1
ATOM 575 O O . VAL A 1 78 ? 2.342 -10.562 16.509 1.00 85.50 78 VAL A O 1
ATOM 578 N N . VAL A 1 79 ? 3.887 -11.596 17.774 1.00 88.12 79 VAL A N 1
ATOM 579 C CA . VAL A 1 79 ? 4.685 -12.110 16.651 1.00 88.12 79 VAL A CA 1
ATOM 580 C C . VAL A 1 79 ? 3.847 -13.032 15.768 1.00 88.12 79 VAL A C 1
ATOM 582 O O . VAL A 1 79 ? 3.846 -12.869 14.553 1.00 88.12 79 VAL A O 1
ATOM 585 N N . ALA A 1 80 ? 3.069 -13.939 16.365 1.00 89.69 80 ALA A N 1
ATOM 586 C CA . ALA A 1 80 ? 2.156 -14.808 15.629 1.00 89.69 80 ALA A CA 1
ATOM 587 C C . ALA A 1 80 ? 1.114 -13.999 14.840 1.00 89.69 80 ALA A C 1
ATOM 589 O O . ALA A 1 80 ? 0.860 -14.293 13.675 1.00 89.69 80 ALA A O 1
ATOM 590 N N . ALA A 1 81 ? 0.555 -12.943 15.437 1.00 89.38 81 ALA A N 1
ATOM 591 C CA . ALA A 1 81 ? -0.372 -12.056 14.746 1.00 89.38 81 ALA A CA 1
ATOM 592 C C . ALA A 1 81 ? 0.297 -11.323 13.566 1.00 89.38 81 ALA A C 1
ATOM 594 O O . ALA A 1 81 ? -0.260 -11.294 12.471 1.00 89.38 81 ALA A O 1
ATOM 595 N N . VAL A 1 82 ? 1.503 -10.774 13.745 1.00 90.62 82 VAL A N 1
ATOM 596 C CA . VAL A 1 82 ? 2.248 -10.135 12.645 1.00 90.62 82 VAL A CA 1
ATOM 597 C C . VAL A 1 82 ? 2.555 -11.141 11.540 1.00 90.62 82 VAL A C 1
ATOM 599 O O . VAL A 1 82 ? 2.336 -10.830 10.375 1.00 90.62 82 VAL A O 1
ATOM 602 N N . ALA A 1 83 ? 3.005 -12.349 11.886 1.00 92.31 83 ALA A N 1
ATOM 603 C CA . ALA A 1 83 ? 3.360 -13.385 10.921 1.00 92.31 83 ALA A CA 1
ATOM 604 C C . ALA A 1 83 ? 2.148 -13.858 10.105 1.00 92.31 83 ALA A C 1
ATOM 606 O O . ALA A 1 83 ? 2.215 -13.904 8.879 1.00 92.31 83 ALA A O 1
ATOM 607 N N . LEU A 1 84 ? 1.021 -14.149 10.764 1.00 95.62 84 LEU A N 1
ATOM 608 C CA . LEU A 1 84 ? -0.217 -14.551 10.089 1.00 95.62 84 LEU A CA 1
ATOM 609 C C . LEU A 1 84 ? -0.762 -13.430 9.199 1.00 95.62 84 LEU A C 1
ATOM 611 O O . LEU A 1 84 ? -1.154 -13.680 8.060 1.00 95.62 84 LEU A O 1
ATOM 615 N N . GLY A 1 85 ? -0.745 -12.191 9.696 1.00 94.50 85 GLY A N 1
ATOM 616 C CA . GLY A 1 85 ? -1.132 -11.028 8.906 1.00 94.50 85 GLY A CA 1
ATOM 617 C C . GLY A 1 85 ? -0.213 -10.835 7.699 1.00 94.50 85 GLY A C 1
ATOM 618 O O . GLY A 1 85 ? -0.694 -10.663 6.584 1.00 94.50 85 GLY A O 1
ATOM 619 N N . GLY A 1 86 ? 1.101 -10.926 7.902 1.00 96.31 86 GLY A N 1
ATOM 620 C CA . GLY A 1 86 ? 2.119 -10.790 6.860 1.00 96.31 86 GLY A CA 1
ATOM 621 C C . GLY A 1 86 ? 1.985 -11.841 5.769 1.00 96.31 86 GLY A C 1
ATOM 622 O O . GLY A 1 86 ? 2.001 -11.495 4.589 1.00 96.31 86 GLY A O 1
ATOM 623 N N . ALA A 1 87 ? 1.766 -13.101 6.149 1.00 96.94 87 ALA A N 1
ATOM 624 C CA . ALA A 1 87 ? 1.503 -14.184 5.208 1.00 96.94 87 ALA A CA 1
ATOM 625 C C . ALA A 1 87 ? 0.242 -13.911 4.374 1.00 96.94 87 ALA A C 1
ATOM 627 O O . ALA A 1 87 ? 0.281 -14.022 3.150 1.00 96.94 87 ALA A O 1
ATOM 628 N N . ALA A 1 88 ? -0.852 -13.483 5.013 1.00 97.50 88 ALA A N 1
ATOM 629 C CA . ALA A 1 88 ? -2.087 -13.130 4.315 1.00 97.50 88 ALA A CA 1
ATOM 630 C C . ALA A 1 88 ? -1.900 -11.933 3.364 1.00 97.50 88 ALA A C 1
ATOM 632 O O . ALA A 1 88 ? -2.355 -11.975 2.221 1.00 97.50 88 ALA A O 1
ATOM 633 N N . GLY A 1 89 ? -1.194 -10.888 3.803 1.00 96.56 89 GLY A N 1
ATOM 634 C CA . GLY A 1 89 ? -0.891 -9.713 2.986 1.00 96.56 89 GLY A CA 1
ATOM 635 C C . GLY A 1 89 ? -0.030 -10.055 1.770 1.00 96.56 89 GLY A C 1
ATOM 636 O O . GLY A 1 89 ? -0.368 -9.685 0.646 1.00 96.56 89 GLY A O 1
ATOM 637 N N . ALA A 1 90 ? 1.042 -10.823 1.975 1.00 96.69 90 ALA A N 1
ATOM 638 C CA . ALA A 1 90 ? 1.927 -11.261 0.901 1.00 96.69 90 ALA A CA 1
ATOM 639 C C . ALA A 1 90 ? 1.205 -12.175 -0.100 1.00 96.69 90 ALA A C 1
ATOM 641 O O . ALA A 1 90 ? 1.391 -12.020 -1.308 1.00 96.69 90 ALA A O 1
ATOM 642 N N . ALA A 1 91 ? 0.342 -13.077 0.382 1.00 97.25 91 ALA A N 1
ATOM 643 C CA . ALA A 1 91 ? -0.493 -13.919 -0.468 1.00 97.25 91 ALA A CA 1
ATOM 644 C C . ALA A 1 91 ? -1.486 -13.088 -1.294 1.00 97.25 91 ALA A C 1
ATOM 646 O O . ALA A 1 91 ? -1.624 -13.325 -2.491 1.00 97.25 91 ALA A O 1
ATOM 647 N N . ALA A 1 92 ? -2.125 -12.074 -0.699 1.00 96.62 92 ALA A N 1
ATOM 648 C CA . ALA A 1 92 ? -3.022 -11.167 -1.415 1.00 96.62 92 ALA A CA 1
ATOM 649 C C . ALA A 1 92 ? -2.285 -10.355 -2.492 1.00 96.62 92 ALA A C 1
ATOM 651 O O . ALA A 1 92 ? -2.772 -10.240 -3.617 1.00 96.62 92 ALA A O 1
ATOM 652 N N . ARG A 1 93 ? -1.086 -9.844 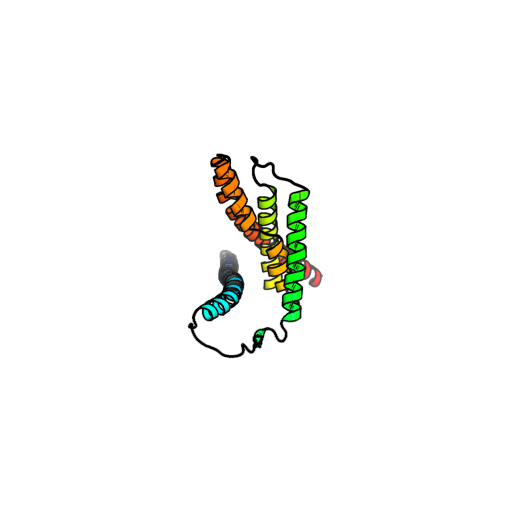-2.182 1.00 96.00 93 ARG A N 1
ATOM 653 C CA . ARG A 1 93 ? -0.219 -9.170 -3.160 1.00 96.00 93 ARG A CA 1
ATOM 654 C C . ARG A 1 93 ? 0.148 -10.101 -4.310 1.00 96.00 93 ARG A C 1
ATOM 656 O O . ARG A 1 93 ? 0.034 -9.716 -5.468 1.00 96.00 93 ARG A O 1
ATOM 663 N N . TYR A 1 94 ? 0.582 -11.318 -3.992 1.00 94.75 94 TYR A N 1
ATOM 664 C CA . TYR A 1 94 ? 0.948 -12.304 -5.003 1.00 94.75 94 TYR A CA 1
ATOM 665 C C . TYR A 1 94 ? -0.253 -12.686 -5.877 1.00 94.75 94 TYR A C 1
ATOM 667 O O . TYR A 1 94 ? -0.141 -12.702 -7.098 1.00 94.75 94 TYR A O 1
ATOM 675 N N . GLY A 1 95 ? -1.425 -12.886 -5.270 1.00 94.38 95 GLY A N 1
ATOM 676 C CA . GLY A 1 95 ? -2.680 -13.104 -5.984 1.00 94.38 95 GLY A CA 1
ATOM 677 C C . GLY A 1 95 ? -3.036 -11.948 -6.922 1.00 94.38 95 GLY A C 1
ATOM 678 O O . GLY A 1 95 ? -3.413 -12.193 -8.063 1.00 94.38 95 GLY A O 1
ATOM 679 N N . ALA A 1 96 ? -2.844 -10.693 -6.500 1.00 93.50 96 ALA A N 1
ATOM 680 C CA . ALA A 1 96 ? -3.046 -9.533 -7.369 1.00 93.50 96 ALA A CA 1
ATOM 681 C C . ALA A 1 96 ? -2.116 -9.563 -8.595 1.00 93.50 96 ALA A C 1
ATOM 683 O O . ALA A 1 96 ? -2.571 -9.301 -9.707 1.00 93.50 96 ALA A O 1
ATOM 684 N N . SER A 1 97 ? -0.849 -9.953 -8.414 1.00 91.50 97 SER A N 1
ATOM 685 C CA . SER A 1 97 ? 0.103 -10.145 -9.518 1.00 91.50 97 SER A CA 1
ATOM 686 C C . SER A 1 97 ? -0.282 -11.277 -10.473 1.00 91.50 97 SER A C 1
ATOM 688 O O . SER A 1 97 ? 0.060 -11.205 -11.651 1.00 91.50 97 SER A O 1
ATOM 690 N N . LEU A 1 98 ? -0.993 -12.305 -9.997 1.00 91.50 98 LEU A N 1
ATOM 691 C CA . LEU A 1 98 ? -1.512 -13.385 -10.843 1.00 91.50 98 LEU A CA 1
ATOM 692 C C . LEU A 1 98 ? -2.769 -12.971 -11.619 1.00 91.50 98 LEU A C 1
ATOM 694 O O . LEU A 1 98 ? -2.913 -13.342 -12.779 1.00 91.50 98 LEU A O 1
ATOM 698 N N . LEU A 1 99 ? -3.674 -12.211 -10.992 1.00 91.62 99 LEU A N 1
ATOM 699 C CA . LEU A 1 99 ? -4.913 -11.740 -11.625 1.00 91.62 99 LEU A CA 1
ATOM 700 C C . LEU A 1 99 ? -4.649 -10.650 -12.669 1.00 91.62 99 LEU A C 1
ATOM 702 O O . LEU A 1 99 ? -5.274 -10.642 -13.727 1.00 91.62 99 LEU A O 1
ATOM 706 N N . TRP A 1 100 ? -3.724 -9.740 -12.367 1.00 88.00 100 TRP A N 1
ATOM 707 C CA . TRP A 1 100 ? -3.317 -8.654 -13.252 1.00 88.00 100 TRP A CA 1
ATOM 708 C C . TRP A 1 100 ? -1.806 -8.704 -13.480 1.00 88.00 100 TRP A C 1
ATOM 710 O O . TRP A 1 100 ? -1.054 -7.971 -12.836 1.00 88.00 100 TRP A O 1
ATOM 720 N N . PRO A 1 101 ? -1.329 -9.563 -14.392 1.00 84.88 101 PRO A N 1
ATOM 721 C CA . PRO A 1 101 ? 0.080 -9.602 -14.742 1.00 84.88 101 PRO A CA 1
ATOM 722 C C . PRO A 1 101 ? 0.449 -8.374 -15.582 1.00 84.88 101 PRO A C 1
ATOM 724 O O . PRO A 1 101 ? -0.128 -8.138 -16.643 1.00 84.88 101 PRO A O 1
ATOM 727 N N . ALA A 1 102 ? 1.439 -7.603 -15.130 1.00 80.44 102 ALA A N 1
ATOM 728 C CA . ALA A 1 102 ? 2.023 -6.533 -15.932 1.00 80.44 102 ALA A CA 1
ATOM 729 C C . ALA A 1 102 ? 2.987 -7.130 -16.970 1.00 80.44 102 ALA A C 1
ATOM 731 O O . ALA A 1 102 ? 3.843 -7.956 -16.637 1.00 80.44 102 ALA A O 1
ATOM 732 N N . ALA A 1 103 ? 2.856 -6.721 -18.235 1.00 80.00 103 ALA A N 1
ATOM 733 C CA . ALA A 1 103 ? 3.790 -7.151 -19.270 1.00 80.00 103 ALA A CA 1
ATOM 734 C C . ALA A 1 103 ? 5.209 -6.611 -18.978 1.00 80.00 103 ALA A C 1
ATOM 736 O O . ALA A 1 103 ? 5.335 -5.504 -18.457 1.00 80.00 103 ALA A O 1
ATOM 737 N N . PRO A 1 104 ? 6.280 -7.343 -19.345 1.00 73.12 104 PRO A N 1
ATOM 738 C CA . PRO A 1 104 ? 7.669 -6.972 -19.059 1.00 73.12 104 PRO A CA 1
ATOM 739 C C . PRO A 1 104 ? 8.077 -5.538 -19.410 1.00 73.12 104 PRO A C 1
ATOM 741 O O . PRO A 1 104 ? 8.851 -4.939 -18.675 1.00 73.12 104 PRO A O 1
ATOM 744 N N . SER A 1 105 ? 7.578 -5.018 -20.532 1.00 73.75 105 SER A N 1
ATOM 745 C CA . SER A 1 105 ? 7.857 -3.674 -21.052 1.00 73.75 105 SER A CA 1
ATOM 746 C C . SER A 1 105 ? 6.743 -2.664 -20.759 1.00 73.75 105 SER A C 1
ATOM 748 O O . SER A 1 105 ? 6.815 -1.518 -21.195 1.00 73.75 105 SER A O 1
ATOM 750 N N . ALA A 1 106 ? 5.689 -3.076 -20.051 1.00 83.88 106 ALA A N 1
ATOM 751 C CA . ALA A 1 106 ? 4.556 -2.221 -19.738 1.00 83.88 106 ALA A CA 1
ATOM 752 C C . ALA A 1 106 ? 4.711 -1.554 -18.369 1.00 83.88 106 ALA A C 1
ATOM 754 O O . ALA A 1 106 ? 5.521 -1.939 -17.528 1.00 83.88 106 ALA A O 1
ATOM 755 N N . PHE A 1 107 ? 3.882 -0.538 -18.144 1.00 87.19 107 PHE A N 1
ATOM 756 C CA . PHE A 1 107 ? 3.815 0.144 -16.862 1.00 87.19 107 PHE A CA 1
ATOM 757 C C . PHE A 1 107 ? 3.421 -0.842 -15.732 1.00 87.19 107 PHE A C 1
ATOM 759 O O . PHE A 1 107 ? 2.469 -1.599 -15.923 1.00 87.19 107 PHE A O 1
ATOM 766 N N . PRO A 1 108 ? 4.067 -0.846 -14.549 1.00 90.19 108 PRO A N 1
ATOM 767 C CA . PRO A 1 108 ? 3.792 -1.819 -13.482 1.00 90.19 108 PRO A CA 1
ATOM 768 C C . PRO A 1 108 ? 2.548 -1.438 -12.653 1.00 90.19 108 PRO A C 1
ATOM 770 O O . PRO A 1 108 ? 2.616 -1.124 -11.459 1.00 90.19 108 PRO A O 1
ATOM 773 N N . TRP A 1 109 ? 1.372 -1.433 -13.290 1.00 92.88 109 TRP A N 1
ATOM 774 C CA . TRP A 1 109 ? 0.123 -0.956 -12.676 1.00 92.88 109 TRP A CA 1
ATOM 775 C C . TRP A 1 109 ? -0.276 -1.764 -11.440 1.00 92.88 109 TRP A C 1
ATOM 777 O O . TRP A 1 109 ? -0.785 -1.194 -10.479 1.00 92.88 109 TRP A O 1
ATOM 787 N N . THR A 1 110 ? -0.004 -3.066 -11.421 1.00 93.25 110 THR A N 1
ATOM 788 C CA . THR A 1 110 ? -0.408 -3.945 -10.317 1.00 93.25 110 THR A CA 1
ATOM 789 C C . THR A 1 110 ? 0.257 -3.553 -9.007 1.00 93.25 110 THR A C 1
ATOM 791 O O . THR A 1 110 ? -0.425 -3.351 -8.004 1.00 93.25 110 THR A O 1
ATOM 794 N N . ILE A 1 111 ? 1.576 -3.356 -9.020 1.00 94.81 111 ILE A N 1
ATOM 795 C CA . ILE A 1 111 ? 2.318 -2.944 -7.826 1.00 94.81 111 ILE A CA 1
ATOM 796 C C . ILE A 1 111 ? 1.984 -1.497 -7.449 1.00 94.81 111 ILE A C 1
ATOM 798 O O . ILE A 1 111 ? 1.860 -1.200 -6.259 1.00 94.81 111 ILE A O 1
ATOM 802 N N . LEU A 1 112 ? 1.746 -0.614 -8.432 1.00 94.62 112 LEU A N 1
ATOM 803 C CA . LEU A 1 112 ? 1.245 0.737 -8.154 1.00 94.62 112 LEU A CA 1
ATOM 804 C C . LEU A 1 112 ? -0.055 0.686 -7.347 1.00 94.62 112 LEU A C 1
ATOM 806 O O . LEU A 1 112 ? -0.166 1.337 -6.308 1.00 94.62 112 LEU A O 1
ATOM 810 N N . VAL A 1 113 ? -1.038 -0.079 -7.828 1.00 95.38 113 VAL A N 1
ATOM 811 C CA . VAL A 1 113 ? -2.367 -0.181 -7.217 1.00 95.38 113 VAL A CA 1
ATOM 812 C C . VAL A 1 113 ? -2.273 -0.840 -5.850 1.00 95.38 113 VAL A C 1
ATOM 814 O O . VAL A 1 113 ? -2.838 -0.311 -4.899 1.00 95.38 113 VAL A O 1
ATOM 817 N N . VAL A 1 114 ? -1.520 -1.932 -5.715 1.00 95.94 114 VAL A N 1
ATOM 818 C CA . VAL A 1 114 ? -1.308 -2.606 -4.427 1.00 95.94 114 VAL A CA 1
ATOM 819 C C . VAL A 1 114 ? -0.732 -1.637 -3.392 1.00 95.94 114 VAL A C 1
ATOM 821 O O . VAL A 1 114 ? -1.292 -1.495 -2.303 1.00 95.94 114 VAL A O 1
ATOM 824 N N . ASN A 1 115 ? 0.332 -0.909 -3.737 1.00 96.44 115 ASN A N 1
ATOM 825 C CA . ASN A 1 115 ? 0.936 0.060 -2.825 1.00 96.44 115 ASN A CA 1
ATOM 826 C C . ASN A 1 115 ? -0.026 1.211 -2.505 1.00 96.44 115 ASN A C 1
ATOM 828 O O . ASN A 1 115 ? -0.201 1.562 -1.341 1.00 96.44 115 ASN A O 1
ATOM 832 N N . THR A 1 116 ? -0.715 1.752 -3.511 1.00 96.44 116 THR A N 1
ATOM 833 C CA . THR A 1 116 ? -1.657 2.870 -3.341 1.00 96.44 116 THR A CA 1
ATOM 834 C C . THR A 1 116 ? -2.852 2.481 -2.467 1.00 96.44 116 THR A C 1
ATOM 836 O O . THR A 1 116 ? -3.210 3.210 -1.542 1.00 96.44 116 THR A O 1
ATOM 839 N N . VAL A 1 117 ? -3.449 1.310 -2.704 1.00 96.88 117 VAL A N 1
ATOM 840 C CA . VAL A 1 117 ? -4.562 0.776 -1.906 1.00 96.88 117 VAL A CA 1
ATOM 841 C C . VAL A 1 117 ? -4.100 0.471 -0.485 1.00 96.88 117 VAL A C 1
ATOM 843 O O . VAL A 1 117 ? -4.772 0.865 0.466 1.00 96.88 117 VAL A O 1
ATOM 846 N N . GLY A 1 118 ? -2.935 -0.159 -0.315 1.00 95.50 118 GLY A N 1
ATOM 847 C CA . GLY A 1 118 ? -2.368 -0.419 1.009 1.00 95.50 118 GLY A CA 1
ATOM 848 C C . GLY A 1 118 ? -2.153 0.872 1.803 1.00 95.50 118 GLY A C 1
ATOM 849 O O . GLY A 1 118 ? -2.541 0.962 2.967 1.00 95.50 118 GLY A O 1
ATOM 850 N N . CYS A 1 119 ? -1.636 1.914 1.152 1.00 95.31 119 CYS A N 1
ATOM 851 C CA . CYS A 1 119 ? -1.489 3.248 1.725 1.00 95.31 119 CYS A CA 1
ATOM 852 C C . CYS A 1 119 ? -2.836 3.903 2.081 1.00 95.31 119 CYS A C 1
ATOM 854 O O . CYS A 1 119 ? -2.964 4.473 3.167 1.00 95.31 119 CYS A O 1
ATOM 856 N N . ALA A 1 120 ? -3.865 3.780 1.235 1.00 95.25 120 ALA A N 1
ATOM 857 C CA . ALA A 1 120 ? -5.212 4.266 1.551 1.00 95.25 120 ALA A CA 1
ATOM 858 C C . ALA A 1 120 ? -5.775 3.591 2.809 1.00 95.25 120 ALA A C 1
ATOM 860 O O . ALA A 1 120 ? -6.239 4.269 3.731 1.00 95.25 120 ALA A O 1
ATOM 861 N N . VAL A 1 121 ? -5.689 2.258 2.872 1.00 95.00 121 VAL A N 1
ATOM 862 C CA . VAL A 1 121 ? -6.162 1.467 4.015 1.00 95.00 121 VAL A CA 1
ATOM 863 C C . VAL A 1 121 ? -5.366 1.807 5.273 1.00 95.00 121 VAL A C 1
ATOM 865 O O . VAL A 1 121 ? -5.959 1.943 6.341 1.00 95.00 121 VAL A O 1
ATOM 868 N N . MET A 1 122 ? -4.055 2.039 5.166 1.00 92.00 122 MET A N 1
ATOM 869 C CA . MET A 1 122 ? -3.242 2.508 6.291 1.00 92.00 122 MET A CA 1
ATOM 870 C C . MET A 1 122 ? -3.706 3.882 6.797 1.00 92.00 122 MET A C 1
ATOM 872 O O . MET A 1 122 ? -3.804 4.097 8.006 1.00 92.00 122 MET A O 1
ATOM 876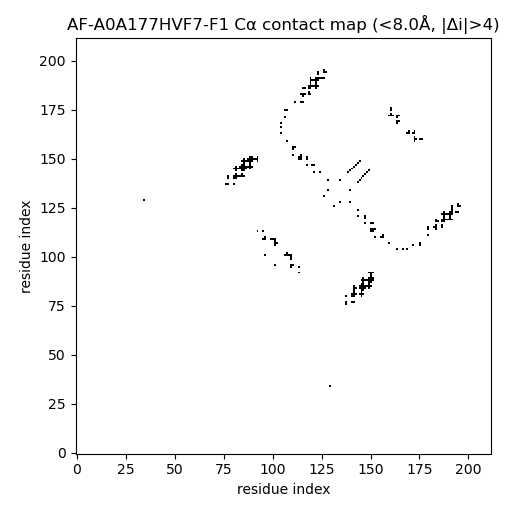 N N . GLY A 1 123 ? -4.060 4.798 5.889 1.00 90.12 123 GLY A N 1
ATOM 877 C CA . GLY A 1 123 ? -4.647 6.094 6.231 1.00 90.12 123 GLY A CA 1
ATOM 878 C C . GLY A 1 123 ? -5.960 5.964 7.008 1.00 90.12 123 GLY A C 1
ATOM 879 O O . GLY A 1 123 ? -6.136 6.642 8.020 1.00 90.12 123 GLY A O 1
ATOM 880 N N . VAL A 1 124 ? -6.851 5.058 6.588 1.00 91.31 124 VAL A N 1
ATOM 881 C CA . VAL A 1 124 ? -8.098 4.729 7.307 1.00 91.31 124 VAL A CA 1
ATOM 882 C C . VAL A 1 124 ? -7.791 4.145 8.685 1.00 91.31 124 VAL A C 1
ATOM 884 O O . VAL A 1 124 ? -8.285 4.633 9.705 1.00 91.31 124 VAL A O 1
ATOM 887 N N . LEU A 1 125 ? -6.931 3.125 8.723 1.00 88.88 125 LEU A N 1
ATOM 888 C CA . LEU A 1 125 ? -6.555 2.406 9.933 1.00 88.88 125 LEU A CA 1
ATOM 889 C C . LEU A 1 125 ? -5.957 3.355 10.980 1.00 88.88 125 LEU A C 1
ATOM 891 O O . LEU A 1 125 ? -6.310 3.272 12.155 1.00 88.88 125 LEU A O 1
ATOM 895 N N . MET A 1 126 ? -5.121 4.307 10.557 1.00 84.56 126 MET A N 1
ATOM 896 C CA . MET A 1 126 ? -4.538 5.327 11.430 1.00 84.56 126 MET A CA 1
ATOM 897 C C . MET A 1 126 ? -5.608 6.150 12.157 1.00 84.56 126 MET A C 1
ATOM 899 O O . MET A 1 126 ? -5.487 6.391 13.360 1.00 84.56 126 MET A O 1
ATOM 903 N N . VAL A 1 127 ? -6.665 6.565 11.456 1.00 86.31 127 VAL A N 1
ATOM 904 C CA . VAL A 1 127 ? -7.767 7.335 12.053 1.00 86.31 127 VAL A CA 1
ATOM 905 C C . VAL A 1 127 ? -8.582 6.470 12.999 1.00 86.31 127 VAL A C 1
ATOM 907 O O . VAL A 1 127 ? -8.762 6.846 14.155 1.00 86.31 127 VAL A O 1
ATOM 910 N N . VAL A 1 128 ? -9.003 5.285 12.550 1.00 84.75 128 VAL A N 1
ATOM 911 C CA . VAL A 1 128 ? -9.803 4.355 13.362 1.00 84.75 128 VAL A CA 1
ATOM 912 C C . VAL A 1 128 ? -9.083 3.994 14.659 1.00 84.75 128 VAL A C 1
ATOM 914 O O . VAL A 1 128 ? -9.694 3.980 15.722 1.00 84.75 128 VAL A O 1
ATOM 917 N N . ILE A 1 129 ? -7.774 3.757 14.604 1.00 80.50 129 ILE A N 1
ATOM 918 C CA . ILE A 1 129 ? -6.971 3.418 15.780 1.00 80.50 129 ILE A CA 1
ATOM 919 C C . ILE A 1 129 ? -6.790 4.609 16.738 1.00 80.50 129 ILE A C 1
ATOM 921 O O . ILE A 1 129 ? -6.655 4.404 17.949 1.00 80.50 129 ILE A O 1
ATOM 925 N N . THR A 1 130 ? -6.706 5.831 16.208 1.00 76.75 130 THR A N 1
ATOM 926 C CA . THR A 1 130 ? -6.425 7.041 17.001 1.00 76.75 130 THR A CA 1
ATOM 927 C C . THR A 1 130 ? -7.692 7.621 17.627 1.00 76.75 130 THR A C 1
ATOM 929 O O . THR A 1 130 ? -7.643 8.158 18.735 1.00 76.75 130 THR A O 1
ATOM 932 N N . GLU A 1 131 ? -8.818 7.521 16.923 1.00 73.75 131 GLU A N 1
ATOM 933 C CA . GLU A 1 131 ? -10.108 8.101 17.312 1.00 73.75 131 GLU A CA 1
ATOM 934 C C . GLU A 1 131 ? -11.080 7.050 17.882 1.00 73.75 131 GLU A C 1
ATOM 936 O O . GLU A 1 131 ? -11.991 7.393 18.637 1.00 73.75 131 GLU A O 1
ATOM 941 N N . GLY A 1 132 ? -10.870 5.764 17.584 1.00 63.84 132 GLY A N 1
ATOM 942 C CA . GLY A 1 132 ? -11.656 4.649 18.110 1.00 63.84 132 GLY A CA 1
ATOM 943 C C . GLY A 1 132 ? -11.330 4.309 19.567 1.00 63.84 132 GLY A C 1
ATOM 944 O O . GLY A 1 132 ? -10.192 4.415 20.030 1.00 63.84 132 GLY A O 1
ATOM 945 N N . ARG A 1 133 ? -12.346 3.872 20.321 1.00 54.66 133 ARG A N 1
ATOM 946 C CA . ARG A 1 133 ? -12.180 3.414 21.708 1.00 54.66 133 ARG A CA 1
ATOM 947 C C . ARG A 1 133 ? -11.702 1.959 21.746 1.00 54.66 133 ARG A C 1
ATOM 949 O O . ARG A 1 133 ? -12.301 1.105 21.111 1.00 54.66 133 ARG A O 1
ATOM 956 N N . GLN A 1 134 ? -10.663 1.698 22.546 1.00 52.81 134 GLN A N 1
ATOM 957 C CA . GLN A 1 134 ? -10.267 0.368 23.044 1.00 52.81 134 GLN A CA 1
ATOM 958 C C . GLN A 1 134 ? -10.124 -0.724 21.957 1.00 52.81 134 GLN A C 1
ATOM 960 O O . GLN A 1 134 ? -10.720 -1.792 22.045 1.00 52.81 134 GLN A O 1
ATOM 965 N N . THR A 1 135 ? -9.303 -0.492 20.930 1.00 61.47 135 THR A N 1
ATOM 966 C CA . THR A 1 135 ? -8.880 -1.587 20.032 1.00 61.47 135 THR A CA 1
ATOM 967 C C . THR A 1 135 ? -8.002 -2.591 20.783 1.00 61.47 135 THR A C 1
ATOM 969 O O . THR A 1 135 ? -7.037 -2.195 21.439 1.00 61.47 135 THR A O 1
ATOM 972 N N . HIS A 1 136 ? -8.299 -3.886 20.646 1.00 67.94 136 HIS A N 1
ATOM 973 C CA . HIS A 1 136 ? -7.508 -4.972 21.228 1.00 67.94 136 HIS A CA 1
ATOM 974 C C . HIS A 1 136 ? -6.024 -4.866 20.820 1.00 67.94 136 HIS A C 1
ATOM 976 O O . HIS A 1 136 ? -5.710 -4.573 19.662 1.00 67.94 136 HIS A O 1
ATOM 982 N N . ARG A 1 137 ? -5.101 -5.137 21.758 1.00 71.81 137 ARG A N 1
ATOM 983 C CA . ARG A 1 137 ? -3.644 -4.921 21.598 1.00 71.81 137 ARG A CA 1
ATOM 984 C C . ARG A 1 137 ? -3.050 -5.602 20.356 1.00 71.81 137 ARG A C 1
ATOM 986 O O . ARG A 1 137 ? -2.074 -5.103 19.809 1.00 71.81 137 ARG A O 1
ATOM 993 N N . LEU A 1 138 ? -3.654 -6.702 19.900 1.00 76.94 138 LEU A N 1
ATOM 994 C CA . LEU A 1 138 ? -3.197 -7.483 18.740 1.00 76.94 138 LEU A CA 1
ATOM 995 C C . LEU A 1 138 ? -3.682 -6.963 17.378 1.00 76.94 138 LEU A C 1
ATOM 997 O O . LEU A 1 138 ? -3.069 -7.279 16.366 1.00 76.94 138 LEU A O 1
ATOM 1001 N N . VAL A 1 139 ? -4.738 -6.146 17.322 1.00 78.69 139 VAL A N 1
ATOM 1002 C CA . VAL A 1 139 ? -5.302 -5.684 16.037 1.00 78.69 139 VAL A CA 1
ATOM 1003 C C . VAL A 1 139 ? -4.331 -4.753 15.314 1.00 78.69 139 VAL A C 1
ATOM 1005 O O . VAL A 1 139 ? -4.172 -4.840 14.100 1.00 78.69 139 VAL A O 1
ATOM 1008 N N . ARG A 1 140 ? -3.639 -3.892 16.069 1.00 80.75 140 ARG A N 1
ATOM 1009 C CA . ARG A 1 140 ? -2.640 -2.964 15.524 1.00 80.75 140 ARG A CA 1
ATOM 1010 C C . ARG A 1 140 ? -1.473 -3.700 14.840 1.00 80.75 140 ARG A C 1
ATOM 1012 O O . ARG A 1 140 ? -1.243 -3.422 13.666 1.00 80.75 140 ARG A O 1
ATOM 1019 N N . PRO A 1 141 ? -0.763 -4.634 15.507 1.00 84.06 141 PRO A N 1
ATOM 1020 C CA . PRO A 1 141 ? 0.316 -5.383 14.870 1.00 84.06 141 PRO A CA 1
ATOM 1021 C C . PRO A 1 141 ? -0.184 -6.349 13.784 1.00 84.06 141 PRO A C 1
ATOM 1023 O O . PRO A 1 141 ? 0.473 -6.500 12.759 1.00 84.06 141 PRO A O 1
ATOM 1026 N N . PHE A 1 142 ? -1.365 -6.957 13.940 1.00 87.75 142 PHE A N 1
ATOM 1027 C CA . PHE A 1 142 ? -1.925 -7.827 12.901 1.00 87.75 142 PHE A CA 1
ATOM 1028 C C . PHE A 1 142 ? -2.203 -7.062 11.599 1.00 87.75 142 PHE A C 1
ATOM 1030 O O . PHE A 1 142 ? -1.710 -7.449 10.545 1.00 87.75 142 PHE A O 1
ATOM 1037 N N . LEU A 1 143 ? -2.969 -5.965 11.660 1.00 90.00 143 LEU A N 1
ATOM 1038 C CA . LEU A 1 143 ? -3.392 -5.232 10.462 1.00 90.00 143 LEU A CA 1
ATOM 1039 C C . LEU A 1 1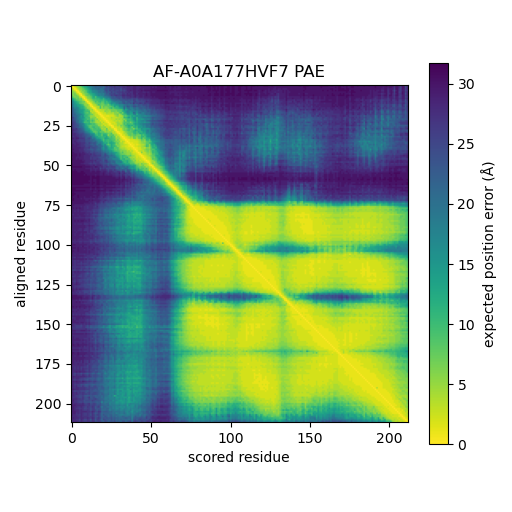43 ? -2.310 -4.293 9.931 1.00 90.00 143 LEU A C 1
ATOM 1041 O O . LEU A 1 143 ? -2.078 -4.260 8.728 1.00 90.00 143 LEU A O 1
ATOM 1045 N N . GLY A 1 144 ? -1.664 -3.526 10.811 1.00 88.81 144 GLY A N 1
ATOM 1046 C CA . GLY A 1 144 ? -0.685 -2.514 10.418 1.00 88.81 144 GLY A CA 1
ATOM 1047 C C . GLY A 1 144 ? 0.613 -3.141 9.925 1.00 88.81 144 GLY A C 1
ATOM 1048 O O . GLY A 1 144 ? 0.961 -3.024 8.757 1.00 88.81 144 GLY A O 1
ATOM 1049 N N . THR A 1 145 ? 1.332 -3.825 10.813 1.00 89.19 145 THR A N 1
ATOM 1050 C CA . THR A 1 145 ? 2.640 -4.402 10.466 1.00 89.19 145 THR A CA 1
ATOM 1051 C C . THR A 1 145 ? 2.519 -5.727 9.720 1.00 89.19 145 THR A C 1
ATOM 1053 O O . THR A 1 145 ? 3.308 -5.979 8.821 1.00 89.19 145 THR A O 1
ATOM 1056 N N . GLY A 1 146 ? 1.531 -6.561 10.059 1.00 93.06 146 GLY A N 1
ATOM 1057 C CA . GLY A 1 146 ? 1.294 -7.836 9.385 1.00 93.06 146 GLY A CA 1
ATOM 1058 C C . GLY A 1 146 ? 0.684 -7.640 7.998 1.00 93.06 146 GLY A C 1
ATOM 1059 O O . GLY A 1 146 ? 1.393 -7.632 7.000 1.00 93.06 146 GLY A O 1
ATOM 1060 N N . VAL A 1 147 ? -0.639 -7.482 7.925 1.00 95.06 147 VAL A N 1
ATOM 1061 C CA . VAL A 1 147 ? -1.384 -7.475 6.655 1.00 95.06 147 VAL A CA 1
ATOM 1062 C C . VAL A 1 147 ? -0.919 -6.366 5.719 1.00 95.06 147 VAL A C 1
ATOM 1064 O O . VAL A 1 147 ? -0.555 -6.657 4.584 1.00 95.06 147 VAL A O 1
ATOM 1067 N N . LEU A 1 148 ? -0.899 -5.106 6.164 1.00 94.19 148 LEU A N 1
ATOM 1068 C CA . LEU A 1 148 ? -0.523 -3.990 5.288 1.00 94.19 148 LEU A CA 1
ATOM 1069 C C . LEU A 1 148 ? 0.973 -3.992 4.947 1.00 94.19 148 LEU A C 1
ATOM 1071 O O . LEU A 1 148 ? 1.332 -3.687 3.808 1.00 94.19 148 LEU A O 1
ATOM 1075 N N . GLY A 1 149 ? 1.830 -4.398 5.888 1.00 93.00 149 GLY A N 1
ATOM 1076 C CA . GLY A 1 149 ? 3.263 -4.574 5.641 1.00 93.00 149 GLY A CA 1
ATOM 1077 C C . GLY A 1 149 ? 3.563 -5.681 4.626 1.00 93.00 149 GLY A C 1
ATOM 1078 O O . GLY A 1 149 ? 4.383 -5.487 3.736 1.00 93.00 149 GLY A O 1
ATOM 1079 N N . GLY A 1 150 ? 2.860 -6.816 4.701 1.00 93.69 150 GLY A N 1
ATOM 1080 C CA . GLY A 1 150 ? 2.985 -7.906 3.728 1.00 93.69 150 GLY A CA 1
ATOM 1081 C C . GLY A 1 150 ? 2.330 -7.602 2.377 1.00 93.69 150 GLY A C 1
ATOM 1082 O O . GLY A 1 150 ? 2.820 -8.046 1.338 1.00 93.69 150 GLY A O 1
ATOM 1083 N N . PHE A 1 151 ? 1.229 -6.845 2.377 1.00 96.62 151 PHE A N 1
ATOM 1084 C CA . PHE A 1 151 ? 0.495 -6.473 1.167 1.00 96.62 151 PHE A CA 1
ATOM 1085 C C . PHE A 1 151 ? 1.246 -5.444 0.322 1.00 96.62 151 PHE A C 1
ATOM 1087 O O . PHE A 1 151 ? 1.298 -5.579 -0.894 1.00 96.62 151 PHE A O 1
ATOM 1094 N N . THR A 1 152 ? 1.862 -4.439 0.941 1.00 95.81 152 THR A N 1
ATOM 1095 C CA . THR A 1 152 ? 2.665 -3.437 0.222 1.00 95.81 152 THR A CA 1
ATOM 1096 C C . THR A 1 152 ? 4.087 -3.941 -0.052 1.00 95.81 152 THR A C 1
ATOM 1098 O O . THR A 1 152 ? 4.555 -4.904 0.556 1.00 95.81 152 THR A O 1
ATOM 1101 N N . THR A 1 153 ? 4.778 -3.366 -1.040 1.00 96.06 153 THR A N 1
ATOM 1102 C CA . THR A 1 153 ? 6.153 -3.759 -1.387 1.00 96.06 153 THR A CA 1
ATOM 1103 C C . THR A 1 153 ? 6.965 -2.612 -1.964 1.00 96.06 153 THR A C 1
ATOM 1105 O O . THR A 1 153 ? 6.599 -2.010 -2.973 1.00 96.06 153 THR A O 1
ATOM 1108 N N . PHE A 1 154 ? 8.112 -2.338 -1.343 1.00 94.56 154 PHE A N 1
ATOM 1109 C CA . PHE A 1 154 ? 9.112 -1.434 -1.905 1.00 94.56 154 PHE A CA 1
ATOM 1110 C C . PHE A 1 154 ? 10.162 -2.182 -2.737 1.00 94.56 154 PHE A C 1
ATOM 1112 O O . PHE A 1 154 ? 10.634 -1.659 -3.742 1.00 94.56 154 PHE A O 1
ATOM 1119 N N . SER A 1 155 ? 10.499 -3.422 -2.369 1.00 93.44 155 SER A N 1
ATOM 1120 C CA . SER A 1 155 ? 11.526 -4.201 -3.070 1.00 93.44 155 SER A CA 1
ATOM 1121 C C . SER A 1 155 ? 11.107 -4.542 -4.498 1.00 93.44 155 SER A C 1
ATOM 1123 O O . SER A 1 155 ? 11.877 -4.325 -5.426 1.00 93.44 155 SER A O 1
ATOM 1125 N N . THR A 1 156 ? 9.867 -5.000 -4.698 1.00 94.00 156 THR A N 1
ATOM 1126 C CA . THR A 1 156 ? 9.343 -5.279 -6.047 1.00 94.00 156 THR A CA 1
ATOM 1127 C C . THR A 1 156 ? 9.260 -4.004 -6.879 1.00 94.00 156 THR A C 1
ATOM 1129 O O . THR A 1 156 ? 9.681 -3.999 -8.026 1.00 94.00 156 THR A O 1
ATOM 1132 N N . TYR A 1 157 ? 8.806 -2.908 -6.271 1.00 95.19 157 TYR A N 1
ATOM 1133 C CA . TYR A 1 157 ? 8.772 -1.591 -6.901 1.00 95.19 157 TYR A CA 1
ATOM 1134 C C . TYR A 1 157 ? 10.159 -1.138 -7.397 1.00 95.19 157 TYR A C 1
ATOM 1136 O O . TYR A 1 157 ? 10.294 -0.701 -8.538 1.00 95.19 157 TYR A O 1
ATOM 1144 N N . ALA A 1 158 ? 11.200 -1.288 -6.574 1.00 95.75 158 ALA A N 1
ATOM 1145 C CA . ALA A 1 158 ? 12.567 -0.946 -6.957 1.00 95.75 158 ALA A CA 1
ATOM 1146 C C . ALA A 1 158 ? 13.091 -1.836 -8.098 1.00 95.75 158 ALA A C 1
ATOM 1148 O O . ALA A 1 158 ? 13.699 -1.331 -9.040 1.00 95.75 158 ALA A O 1
ATOM 1149 N N . VAL A 1 159 ? 12.816 -3.144 -8.043 1.00 94.56 159 VAL A N 1
ATOM 1150 C CA . VAL A 1 159 ? 13.176 -4.089 -9.114 1.00 94.56 159 VAL A CA 1
ATOM 1151 C C . VAL A 1 159 ? 12.4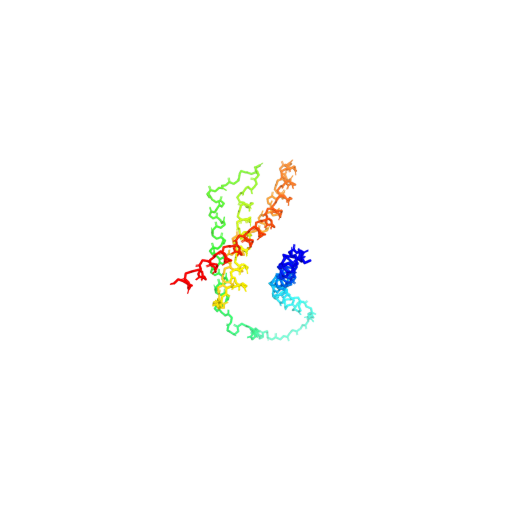81 -3.732 -10.428 1.00 94.56 159 VAL A C 1
ATOM 1153 O O . VAL A 1 159 ? 13.129 -3.749 -11.471 1.00 94.56 159 VAL A O 1
ATOM 1156 N N . ASP A 1 160 ? 11.203 -3.352 -10.396 1.00 93.38 160 ASP A N 1
ATOM 1157 C CA . ASP A 1 160 ? 10.465 -2.936 -11.592 1.00 93.38 160 ASP A CA 1
ATOM 1158 C C . ASP A 1 160 ? 11.074 -1.677 -12.234 1.00 93.38 160 ASP A C 1
ATOM 1160 O O . ASP A 1 160 ? 11.186 -1.597 -13.457 1.00 93.38 160 ASP A O 1
ATOM 1164 N N . ILE A 1 161 ? 11.540 -0.712 -11.432 1.00 93.94 161 ILE A N 1
ATOM 1165 C CA . ILE A 1 161 ? 12.235 0.486 -11.939 1.00 93.94 161 ILE A CA 1
ATOM 1166 C C . ILE A 1 161 ? 13.561 0.119 -12.614 1.00 93.94 161 ILE A C 1
ATOM 1168 O O . ILE A 1 161 ? 13.845 0.602 -13.715 1.00 93.94 161 ILE A O 1
ATOM 1172 N N . VAL A 1 162 ? 14.373 -0.728 -11.971 1.00 94.69 162 VAL A N 1
ATOM 1173 C CA . VAL A 1 162 ? 15.646 -1.201 -12.543 1.00 94.69 162 VAL A CA 1
ATOM 1174 C C . VAL A 1 162 ? 15.382 -1.934 -13.856 1.00 94.69 162 VAL A C 1
ATOM 1176 O O . VAL A 1 162 ? 15.963 -1.586 -14.879 1.00 94.69 162 VAL A O 1
ATOM 1179 N N . ARG A 1 163 ? 14.406 -2.845 -13.871 1.00 92.75 163 ARG A N 1
ATOM 1180 C CA . ARG A 1 163 ? 14.005 -3.592 -15.065 1.00 92.75 163 ARG A CA 1
ATOM 1181 C C . ARG A 1 163 ? 13.576 -2.683 -16.218 1.00 92.75 163 ARG A C 1
ATOM 1183 O O . ARG A 1 163 ? 13.996 -2.899 -17.351 1.00 92.75 163 ARG A O 1
ATOM 1190 N N . LEU A 1 164 ? 12.746 -1.672 -15.959 1.00 92.06 164 LEU A N 1
ATOM 1191 C CA . LEU A 1 164 ? 12.334 -0.711 -16.992 1.00 92.06 164 LEU A CA 1
ATOM 1192 C C . LEU A 1 164 ? 13.529 0.079 -17.540 1.00 92.06 164 LEU A C 1
ATOM 1194 O O . LEU A 1 164 ? 13.580 0.388 -18.729 1.00 92.06 164 LEU A O 1
ATOM 1198 N N . THR A 1 165 ? 14.510 0.371 -16.686 1.00 92.69 165 THR A N 1
ATOM 1199 C CA . THR A 1 165 ? 15.749 1.045 -17.090 1.00 92.69 165 THR A CA 1
ATOM 1200 C C . THR A 1 165 ? 16.603 0.145 -17.990 1.00 92.69 165 THR A C 1
ATOM 1202 O O . THR A 1 165 ? 17.081 0.607 -19.030 1.00 92.69 165 THR A O 1
ATOM 1205 N N . ASP A 1 166 ? 16.718 -1.146 -17.659 1.00 93.44 166 ASP A N 1
ATOM 1206 C CA . ASP A 1 166 ? 17.429 -2.150 -18.466 1.00 93.44 166 ASP A CA 1
ATOM 1207 C C . ASP A 1 166 ? 16.781 -2.349 -19.844 1.00 93.44 166 ASP A C 1
ATOM 1209 O O . ASP A 1 166 ? 17.472 -2.491 -20.854 1.00 93.44 166 ASP A O 1
ATOM 1213 N N . LEU A 1 167 ? 15.449 -2.267 -19.910 1.00 92.12 167 LEU A N 1
ATOM 1214 C CA . LEU A 1 167 ? 14.671 -2.320 -21.152 1.00 92.12 167 LEU A CA 1
ATOM 1215 C C . LEU A 1 167 ? 14.717 -1.019 -21.975 1.00 92.12 167 LEU A C 1
ATOM 1217 O O . LEU A 1 167 ? 14.039 -0.925 -22.994 1.00 92.12 167 LEU A O 1
ATOM 1221 N N . ARG A 1 168 ? 15.516 -0.022 -21.564 1.00 90.81 168 ARG A N 1
ATOM 1222 C CA . ARG A 1 168 ? 15.617 1.317 -22.185 1.00 90.81 168 ARG A CA 1
ATOM 1223 C C . ARG A 1 168 ? 14.325 2.145 -22.135 1.00 90.81 168 ARG A C 1
ATOM 1225 O O . ARG A 1 168 ? 14.252 3.206 -22.751 1.00 90.81 168 ARG A O 1
ATOM 1232 N N . GLU A 1 169 ? 13.358 1.754 -21.310 1.00 91.12 169 GLU A N 1
ATOM 1233 C CA . GLU A 1 169 ? 12.082 2.447 -21.089 1.00 91.12 169 GLU A CA 1
ATOM 1234 C C . GLU A 1 169 ? 12.196 3.525 -19.993 1.00 91.12 169 GLU A C 1
ATOM 1236 O O . GLU A 1 169 ? 11.417 3.586 -19.037 1.00 91.12 169 GLU A O 1
ATOM 1241 N N . VAL A 1 170 ? 13.187 4.415 -20.121 1.00 90.62 170 VAL A N 1
ATOM 1242 C CA . VAL A 1 170 ? 13.565 5.385 -19.072 1.00 90.62 170 VAL A CA 1
ATOM 1243 C C . VAL A 1 170 ? 12.414 6.323 -18.703 1.00 90.62 170 VAL A C 1
ATOM 1245 O O . VAL A 1 170 ? 12.203 6.624 -17.530 1.00 90.62 170 VAL A O 1
ATOM 1248 N N . ARG A 1 171 ? 11.621 6.763 -19.687 1.00 92.44 171 ARG A N 1
ATOM 1249 C CA . ARG A 1 171 ? 10.455 7.625 -19.436 1.00 92.44 171 ARG A CA 1
ATOM 1250 C C . ARG A 1 171 ? 9.435 6.934 -18.528 1.00 92.44 171 ARG A C 1
ATOM 1252 O O . ARG A 1 171 ? 8.918 7.558 -17.605 1.00 92.44 171 ARG A O 1
ATOM 1259 N N . THR A 1 172 ? 9.163 5.658 -18.782 1.00 91.88 172 THR A N 1
ATOM 1260 C CA . THR A 1 172 ? 8.224 4.844 -18.003 1.00 91.88 172 THR A CA 1
ATOM 1261 C C . THR A 1 172 ? 8.771 4.587 -16.601 1.00 91.88 172 THR A C 1
ATOM 1263 O O . THR A 1 172 ? 8.033 4.742 -15.629 1.00 91.88 172 THR A O 1
ATOM 1266 N N . ALA A 1 173 ? 10.070 4.290 -16.481 1.00 92.19 173 ALA A N 1
ATOM 1267 C CA 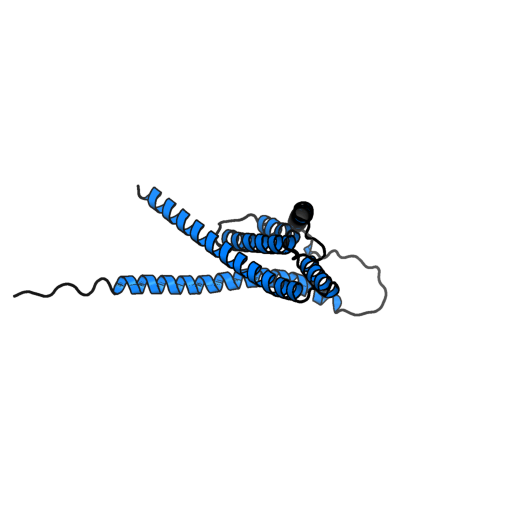. ALA A 1 173 ? 10.750 4.122 -15.197 1.00 92.19 173 ALA A CA 1
ATOM 1268 C C . ALA A 1 173 ? 10.655 5.386 -14.325 1.00 92.19 173 ALA A C 1
ATOM 1270 O O . ALA A 1 173 ? 10.250 5.308 -13.167 1.00 92.19 173 ALA A O 1
ATOM 1271 N N . LEU A 1 174 ? 10.959 6.561 -14.890 1.00 94.19 174 LEU A N 1
ATOM 1272 C CA . LEU A 1 174 ? 10.884 7.844 -14.183 1.00 94.19 174 LEU A CA 1
ATOM 1273 C C . LEU A 1 174 ? 9.450 8.209 -13.790 1.00 94.19 174 LEU A C 1
ATOM 1275 O O . LEU A 1 174 ? 9.211 8.652 -12.667 1.00 94.19 174 LEU A O 1
ATOM 1279 N N . ALA A 1 175 ? 8.488 7.994 -14.691 1.00 94.62 175 ALA A N 1
ATOM 1280 C CA . ALA A 1 175 ? 7.079 8.214 -14.389 1.00 94.62 175 ALA A CA 1
ATOM 1281 C C . ALA A 1 175 ? 6.614 7.305 -13.244 1.00 94.62 175 ALA A C 1
ATOM 1283 O O . ALA A 1 175 ? 5.973 7.778 -12.311 1.00 94.62 175 ALA A O 1
ATOM 1284 N N . TYR A 1 176 ? 6.976 6.022 -13.274 1.00 94.50 176 TYR A N 1
ATOM 1285 C CA . TYR A 1 176 ? 6.624 5.067 -12.228 1.00 94.50 176 TYR A CA 1
ATOM 1286 C C . TYR A 1 176 ? 7.280 5.404 -10.879 1.00 94.50 176 TYR A C 1
ATOM 1288 O O . TYR A 1 176 ? 6.608 5.359 -9.842 1.00 94.50 176 TYR A O 1
ATOM 1296 N N . LEU A 1 177 ? 8.551 5.827 -10.915 1.00 95.50 177 LEU A N 1
ATOM 1297 C CA . LEU A 1 177 ? 9.330 6.272 -9.759 1.00 95.50 177 LEU A CA 1
ATOM 1298 C C . LEU A 1 177 ? 8.698 7.485 -9.056 1.00 95.50 177 LEU A C 1
ATOM 1300 O O . LEU A 1 177 ? 8.653 7.552 -7.830 1.00 95.50 177 LEU A O 1
ATOM 1304 N N . ALA A 1 178 ? 8.220 8.463 -9.826 1.00 95.88 178 ALA A N 1
ATOM 1305 C CA . ALA A 1 178 ? 7.626 9.679 -9.275 1.00 95.88 178 ALA A CA 1
ATOM 1306 C C . ALA A 1 178 ? 6.152 9.487 -8.886 1.00 95.88 178 ALA A C 1
ATOM 1308 O O . ALA A 1 178 ? 5.706 9.982 -7.849 1.00 95.88 178 ALA A O 1
ATOM 1309 N N . LEU A 1 179 ? 5.385 8.761 -9.703 1.00 95.44 179 LEU A N 1
ATOM 1310 C CA . LEU A 1 179 ? 3.944 8.620 -9.518 1.00 95.44 179 LEU A CA 1
ATOM 1311 C C . LEU A 1 179 ? 3.605 7.773 -8.292 1.00 95.44 179 LEU A C 1
ATOM 1313 O O . LEU A 1 179 ? 2.666 8.106 -7.573 1.00 95.44 179 LEU A O 1
ATOM 1317 N N . THR A 1 180 ? 4.360 6.704 -8.027 1.00 93.81 180 THR A N 1
ATOM 1318 C CA . THR A 1 180 ? 4.027 5.758 -6.949 1.00 93.81 180 THR A CA 1
ATOM 1319 C C . THR A 1 180 ? 4.058 6.413 -5.557 1.00 93.81 180 THR A C 1
ATOM 1321 O O . THR A 1 180 ? 3.064 6.294 -4.837 1.00 93.81 180 THR A O 1
ATOM 1324 N N . PRO A 1 181 ? 5.104 7.170 -5.160 1.00 94.94 181 PRO A N 1
ATOM 1325 C CA . PRO A 1 181 ? 5.112 7.883 -3.881 1.00 94.94 181 PRO A CA 1
ATOM 1326 C C . PRO A 1 181 ? 4.039 8.974 -3.792 1.00 94.94 181 PRO A C 1
ATOM 1328 O O . PRO A 1 181 ? 3.408 9.131 -2.748 1.00 94.94 181 PRO A O 1
ATOM 1331 N N . VAL A 1 182 ? 3.797 9.712 -4.881 1.00 97.06 182 VAL A N 1
ATOM 1332 C CA . VAL A 1 182 ? 2.766 10.763 -4.917 1.00 97.06 182 VAL A CA 1
ATOM 1333 C C . VAL A 1 182 ? 1.375 10.161 -4.718 1.00 97.06 182 VAL A C 1
ATOM 1335 O O . VAL A 1 182 ? 0.612 10.638 -3.877 1.00 97.06 182 VAL A O 1
ATOM 1338 N N . ALA A 1 183 ? 1.062 9.078 -5.433 1.00 96.19 183 ALA A N 1
ATOM 1339 C CA . ALA A 1 183 ? -0.195 8.352 -5.292 1.00 96.19 183 ALA A CA 1
ATOM 1340 C C . ALA A 1 183 ? -0.354 7.771 -3.881 1.00 96.19 183 ALA A C 1
ATOM 1342 O O . ALA A 1 183 ? -1.418 7.910 -3.280 1.00 96.19 183 ALA A O 1
ATOM 1343 N N . ALA A 1 184 ? 0.710 7.194 -3.314 1.00 94.62 184 ALA A N 1
ATOM 1344 C CA . ALA A 1 184 ? 0.714 6.678 -1.950 1.00 94.62 184 ALA A CA 1
ATOM 1345 C C . ALA A 1 184 ? 0.399 7.771 -0.912 1.00 94.62 184 ALA A C 1
ATOM 1347 O O . ALA A 1 184 ? -0.480 7.587 -0.069 1.00 94.62 184 ALA A O 1
ATOM 1348 N N . LEU A 1 185 ? 1.060 8.931 -0.991 1.00 94.12 185 LEU A N 1
ATOM 1349 C CA . LEU A 1 185 ? 0.812 10.056 -0.082 1.00 94.12 185 LEU A CA 1
ATOM 1350 C C . LEU A 1 185 ? -0.613 10.602 -0.225 1.00 94.12 185 LEU A C 1
ATOM 1352 O O . LEU A 1 185 ? -1.298 10.815 0.781 1.00 94.12 185 LEU A O 1
ATOM 1356 N N . ALA A 1 186 ? -1.082 10.780 -1.462 1.00 96.19 186 ALA A N 1
ATOM 1357 C CA . ALA A 1 186 ? -2.447 11.210 -1.740 1.00 96.19 186 ALA A CA 1
ATOM 1358 C C . ALA A 1 186 ? -3.476 10.214 -1.185 1.00 96.19 186 ALA A C 1
ATOM 1360 O O . ALA A 1 186 ? -4.465 10.621 -0.575 1.00 96.19 186 ALA A O 1
ATOM 1361 N N . ALA A 1 187 ? -3.218 8.913 -1.325 1.00 95.81 187 ALA A N 1
ATOM 1362 C CA . ALA A 1 187 ? -4.065 7.844 -0.815 1.00 95.81 187 ALA A CA 1
ATOM 1363 C C . ALA A 1 187 ? -4.146 7.839 0.718 1.00 95.81 187 ALA A C 1
ATOM 1365 O O . ALA A 1 187 ? -5.249 7.773 1.265 1.00 95.81 187 ALA A O 1
ATOM 1366 N N . VAL A 1 188 ? -3.016 7.976 1.424 1.00 94.00 188 VAL A N 1
ATOM 1367 C CA . VAL A 1 188 ? -3.007 8.108 2.895 1.00 94.00 188 VAL A CA 1
ATOM 1368 C C . VAL A 1 188 ? -3.828 9.322 3.321 1.00 94.00 188 VAL A C 1
ATOM 1370 O O . VAL A 1 188 ? -4.683 9.221 4.207 1.00 94.00 188 VAL A O 1
ATOM 1373 N N . TRP A 1 189 ? -3.588 10.474 2.687 1.00 93.69 189 TRP A N 1
ATOM 1374 C CA . TRP A 1 189 ? -4.305 11.705 3.001 1.00 93.69 189 TRP A CA 1
ATOM 1375 C C . TRP A 1 189 ? -5.811 11.535 2.790 1.00 93.69 189 TRP A C 1
ATOM 1377 O O . TRP A 1 189 ? -6.582 11.756 3.728 1.00 93.69 189 TRP A O 1
ATOM 1387 N N . ALA A 1 190 ? -6.219 11.055 1.614 1.00 94.38 190 ALA A N 1
ATOM 1388 C CA . ALA A 1 190 ? -7.613 10.846 1.246 1.00 94.38 190 ALA A CA 1
ATOM 1389 C C . ALA A 1 190 ? -8.309 9.839 2.170 1.00 94.38 190 ALA A C 1
ATOM 1391 O O . ALA A 1 190 ? -9.376 10.146 2.705 1.00 94.38 190 ALA A O 1
ATOM 1392 N N . GLY A 1 191 ? -7.691 8.681 2.427 1.00 93.50 191 GLY A N 1
ATOM 1393 C CA . GLY A 1 191 ? -8.233 7.660 3.328 1.00 93.50 191 GLY A CA 1
ATOM 1394 C C . GLY A 1 191 ? -8.432 8.199 4.744 1.00 93.50 191 GLY A C 1
ATOM 1395 O O . GLY A 1 191 ? -9.483 8.009 5.362 1.00 93.50 191 GLY A O 1
ATOM 1396 N N . SER A 1 192 ? -7.465 8.970 5.237 1.00 90.56 192 SER A N 1
ATOM 1397 C CA . SER A 1 192 ? -7.552 9.570 6.564 1.00 90.56 192 SER A CA 1
ATOM 1398 C C . SER A 1 192 ? -8.613 10.684 6.648 1.00 90.56 192 SER A C 1
ATOM 1400 O O . SER A 1 192 ? -9.365 10.767 7.620 1.00 90.56 192 SER A O 1
ATOM 1402 N N . ALA A 1 193 ? -8.729 11.526 5.617 1.00 90.94 193 ALA A N 1
ATOM 1403 C CA . ALA A 1 193 ? -9.714 12.601 5.554 1.00 90.94 193 ALA A CA 1
ATOM 1404 C C . ALA A 1 193 ? -11.144 12.056 5.421 1.00 90.94 193 ALA A C 1
ATOM 1406 O O . ALA A 1 193 ? -12.048 12.512 6.124 1.00 90.94 193 ALA A O 1
ATOM 1407 N N . ALA A 1 194 ? -11.347 11.052 4.564 1.00 92.94 194 ALA A N 1
ATOM 1408 C CA . ALA A 1 194 ? -12.636 10.392 4.381 1.00 92.94 194 ALA A CA 1
ATOM 1409 C C . ALA A 1 194 ? -13.125 9.741 5.681 1.00 92.94 194 ALA A C 1
ATOM 1411 O O . ALA A 1 194 ? -14.271 9.943 6.080 1.00 92.94 194 ALA A O 1
ATOM 1412 N N . THR A 1 195 ? -12.235 9.041 6.391 1.00 92.44 195 THR A N 1
ATOM 1413 C CA . THR A 1 195 ? -12.575 8.374 7.657 1.00 92.44 195 THR A CA 1
ATOM 1414 C C . THR A 1 195 ? -13.019 9.372 8.723 1.00 92.44 195 THR A C 1
ATOM 1416 O O . THR A 1 195 ? -14.037 9.164 9.380 1.00 92.44 195 THR A O 1
ATOM 1419 N N . ARG A 1 196 ? -12.318 10.503 8.853 1.00 89.00 196 ARG A N 1
ATOM 1420 C CA . ARG A 1 196 ? -12.706 11.573 9.785 1.00 89.00 196 ARG A CA 1
ATOM 1421 C C . ARG A 1 196 ? -14.077 12.153 9.482 1.00 89.00 196 ARG A C 1
ATOM 1423 O O . ARG A 1 196 ? -14.892 12.306 10.388 1.00 89.00 196 ARG A O 1
ATOM 1430 N N . ARG A 1 197 ? -14.351 12.449 8.207 1.00 90.69 197 ARG A N 1
ATOM 1431 C CA . ARG A 1 197 ? -15.664 12.957 7.781 1.00 90.69 197 ARG A CA 1
ATOM 1432 C C . ARG A 1 197 ? -16.773 11.959 8.102 1.00 90.69 197 ARG A C 1
ATOM 1434 O O . ARG A 1 197 ? -17.816 12.362 8.606 1.00 90.69 197 ARG A O 1
ATOM 1441 N N . ALA A 1 198 ? -16.530 10.669 7.878 1.00 90.25 198 ALA A N 1
ATOM 1442 C CA . ALA A 1 198 ? -17.487 9.615 8.198 1.00 90.25 198 ALA A CA 1
ATOM 1443 C C . ALA A 1 198 ? -17.778 9.528 9.708 1.00 90.25 198 ALA A C 1
ATOM 1445 O O . ALA A 1 198 ? -18.942 9.461 10.104 1.00 90.25 198 ALA A O 1
ATOM 1446 N N . ILE A 1 199 ? -16.749 9.597 10.560 1.00 88.56 199 ILE A N 1
ATOM 1447 C CA . ILE A 1 199 ? -16.910 9.596 12.025 1.00 88.56 199 ILE A CA 1
ATOM 1448 C C . ILE A 1 199 ? -17.683 10.842 12.496 1.00 88.56 199 ILE A C 1
ATOM 1450 O O . ILE A 1 199 ? -18.610 10.735 13.305 1.00 88.56 199 ILE A O 1
ATOM 1454 N N . ALA A 1 200 ? -17.354 12.023 11.969 1.00 87.12 200 ALA A N 1
ATOM 1455 C CA . ALA A 1 200 ? -18.053 13.265 12.302 1.00 87.12 200 ALA A CA 1
ATOM 1456 C C . ALA A 1 200 ? -19.535 13.220 11.883 1.00 87.12 200 ALA A C 1
ATOM 1458 O O . ALA A 1 200 ? -20.418 13.540 12.678 1.00 87.12 200 ALA A O 1
ATOM 1459 N N . ALA A 1 201 ? -19.829 12.736 10.674 1.00 87.19 201 ALA A N 1
ATOM 1460 C CA . ALA A 1 201 ? -21.202 12.569 10.203 1.00 87.19 201 ALA A CA 1
ATOM 1461 C C . ALA A 1 201 ? -21.990 11.575 11.075 1.00 87.19 201 ALA A C 1
ATOM 1463 O O . ALA A 1 201 ? -23.117 11.859 11.482 1.00 87.19 201 ALA A O 1
ATOM 1464 N N . ALA A 1 202 ? -21.386 10.436 11.430 1.00 86.31 202 ALA A N 1
ATOM 1465 C CA . ALA A 1 202 ? -22.027 9.426 12.268 1.00 86.31 202 ALA A CA 1
ATOM 1466 C C . ALA A 1 202 ? -22.364 9.955 13.674 1.00 86.31 202 ALA A C 1
ATOM 1468 O O . ALA A 1 202 ? -23.446 9.686 14.201 1.00 86.31 202 ALA A O 1
ATOM 1469 N N . THR A 1 203 ? -21.469 10.744 14.276 1.00 87.19 203 THR A N 1
ATOM 1470 C CA . THR A 1 203 ? -21.713 11.346 15.597 1.00 87.19 203 THR A CA 1
ATOM 1471 C C . THR A 1 203 ? -22.800 12.422 15.552 1.00 87.19 203 THR A C 1
ATOM 1473 O O . THR A 1 203 ? -23.655 12.446 16.441 1.00 87.19 203 THR A O 1
ATOM 1476 N N . ALA A 1 204 ? -22.851 13.240 14.496 1.00 84.81 204 ALA A N 1
ATOM 1477 C CA . ALA A 1 204 ? -23.924 14.213 14.283 1.00 84.81 204 ALA A CA 1
ATOM 1478 C C . ALA A 1 204 ? -25.303 13.539 14.133 1.00 84.81 204 ALA A C 1
ATOM 1480 O O . ALA A 1 204 ? -26.277 13.960 14.763 1.00 84.81 204 ALA A O 1
ATOM 1481 N N . VAL A 1 205 ? -25.379 12.443 13.368 1.00 87.94 205 VAL A N 1
ATOM 1482 C CA . VAL A 1 205 ? -26.609 11.644 13.203 1.00 87.94 205 VAL A CA 1
ATOM 1483 C C . VAL A 1 205 ? -27.043 10.992 14.520 1.00 87.94 205 VAL A C 1
ATOM 1485 O O . VAL A 1 205 ? -28.231 10.957 14.839 1.00 87.94 205 VAL A O 1
ATOM 1488 N N . ALA A 1 206 ? -26.106 10.490 15.325 1.00 85.44 206 ALA A N 1
ATOM 1489 C CA . ALA A 1 206 ? -26.432 9.919 16.631 1.00 85.44 206 ALA A CA 1
ATOM 1490 C C . ALA A 1 206 ? -26.945 10.982 17.624 1.00 85.44 206 ALA A C 1
ATOM 1492 O O . ALA A 1 206 ? -27.859 10.710 18.406 1.00 85.44 206 ALA A O 1
ATOM 1493 N N . ALA A 1 207 ? -26.390 12.197 17.583 1.00 84.44 207 ALA A N 1
ATOM 1494 C CA . ALA A 1 207 ? -26.806 13.303 18.442 1.00 84.44 207 ALA A CA 1
ATOM 1495 C C . ALA A 1 207 ? -28.219 13.810 18.110 1.00 84.44 207 ALA A C 1
ATOM 1497 O O . ALA A 1 207 ? -28.979 14.120 19.027 1.00 84.44 207 ALA A O 1
ATOM 1498 N N . SER A 1 208 ? -28.597 13.854 16.827 1.00 87.31 208 SER A N 1
ATOM 1499 C CA . SER A 1 208 ? -29.947 14.262 16.414 1.00 87.31 208 SER A CA 1
ATOM 1500 C C . SER A 1 208 ? -31.018 13.244 16.818 1.00 87.31 208 SER A C 1
ATOM 1502 O O . SER A 1 208 ? -32.111 13.645 17.213 1.00 87.31 208 SER A O 1
ATOM 1504 N N . ARG A 1 209 ? -30.693 11.942 16.812 1.00 87.69 209 ARG A N 1
ATOM 1505 C CA . ARG A 1 209 ? -31.592 10.871 17.283 1.00 87.69 209 ARG A CA 1
ATOM 1506 C C . ARG A 1 209 ? -31.852 10.898 18.788 1.00 87.69 209 ARG A C 1
ATOM 1508 O O . ARG A 1 209 ? -32.939 10.530 19.193 1.00 87.69 209 ARG A O 1
ATOM 1515 N N . ARG A 1 210 ? -30.886 11.324 19.611 1.00 85.88 210 ARG A N 1
ATOM 1516 C CA . ARG A 1 210 ? -31.056 11.413 21.078 1.00 85.88 210 ARG A CA 1
ATOM 1517 C C . ARG A 1 210 ? -31.887 12.611 21.545 1.00 85.88 210 ARG A C 1
ATOM 1519 O O . ARG A 1 210 ? -32.251 12.660 22.712 1.00 85.88 210 ARG A O 1
ATOM 1526 N N . ARG A 1 211 ? -32.096 13.609 20.681 1.00 81.81 211 ARG A N 1
ATOM 1527 C CA . ARG A 1 211 ? -32.860 14.830 20.995 1.00 81.81 211 ARG A CA 1
ATOM 1528 C C . ARG A 1 211 ? -34.345 14.730 20.630 1.00 81.81 211 ARG A C 1
ATOM 1530 O O . ARG A 1 211 ? -35.078 15.671 20.913 1.00 81.81 211 ARG A O 1
ATOM 1537 N N . ARG A 1 212 ? -34.751 13.651 19.963 1.00 65.94 212 ARG A N 1
ATOM 1538 C CA . ARG A 1 212 ? -36.145 13.315 19.663 1.00 65.94 212 ARG A CA 1
ATOM 1539 C C . ARG A 1 212 ? -36.619 12.263 20.648 1.00 65.94 212 ARG A C 1
ATOM 1541 O O . ARG A 1 212 ? -37.817 12.315 20.978 1.00 65.94 212 ARG A O 1
#

Foldseek 3Di:
DDDDDDDPDPVVPVVVVVVVVVVCVVVVVVLVCCLVVVVVVVVVVVVVVVVVVVPDDDDDDDPPPPPPDPVVVPCVLQVVLQAVLLVQLLVVLVVLCVVDPADLQGQPVSLLCQLLVLLLVLLLVSQCVSVPPDDDPNVCSNNPNRNSVNNHDPPVLVVSLVSNVVVVVPVSSVCSVVVSVVSSVVSSVVSNVVNVVVVVVVVVVVVVVVVD

Secondary structure (DSSP, 8-state):
------SSSSHHHHHHHHHHHHHHHHHHHHHHHHHHHHHHHHHHHHHHHHHTTTTS-------------GGGTTTHHHHHHHHHHHHHHHHHHHHHHHHSPPPTTS--HHHHHHHHHHHHHHHHHHHHHHHSS---TTHHIIIIIIIIHHH--SHHHHHHHHHHHHTT-HHHHHHHHHHHHHHHHHHHHHHHHHHHHHHHHHHHHHHHHHT-

Organism: NCBI:txid1716141

Radius of gyration: 25.21 Å; Cα contacts (8 Å, |Δi|>4): 157; chains: 1; bounding box: 75×82×50 Å